Protein AF-A0A7T5RIG7-F1 (afdb_monomer_lite)

Radius of gyration: 19.59 Å; chains: 1; bounding box: 44×45×68 Å

Foldseek 3Di:
DDDDPPDLPPPDPPDDLFPDPPDDDDLVLADALVRLVVVLVVDPVSVVLCPPPLWDNDDSVVLSVLLVVLSVQLSVLQVLQPDLLLLVFDLVNLLQAQEEEAEAFAAALSFQHDPDPCRPQSLRGNQRNQQVLVSLLSLLSSLCSQVVHPPCVSSVDSHQDCVPVVVVVCLVVSQVSSVVSNHAYEYEEAPVRLVRVLVQQPDPSDSYHPVRYHYHHDNPHDDLLVVLQSLLVVCVVPVVSDDASHEHEYEEASLQLSLNQQLCVQVVSHDPRYAYEYNHHHRRPSCSYPSNSVSSSVSVSCVRRSNGDSDGHDHHYGSD

Secondary structure (DSSP, 8-state):
-----------S-SS-SS----S---GGGSPPHHHHHHHHHT-HHHHHHHH-TTS----HHHHHHHHHHHHHHHHHHHHHHT-GGGG---HHHHHHEEEEEEE--SSBTTBS--SSTTTT-GGGTTHHHHHHHHHHHHHHHHHHHHHT---GGGGG-SS--TT-HHHHHHHHHHHHHHHHTT-EEEEEE-HHHHHHHHHHHTSTT-SS-GGGEEEEE-TT--SHHHHHHHHHHHHHH-TTT--TT-EEEEEEEHHHHHHHHHHHHHHT-S-TTPEEEEEEEPPPGGGTTHHHHHHHHHHHHHHHTTSS-SSPPPEEETT-

Structure (mmCIF, N/CA/C/O backbone):
data_AF-A0A7T5RIG7-F1
#
_entry.id   AF-A0A7T5RIG7-F1
#
loop_
_atom_site.group_PDB
_atom_site.id
_atom_site.type_symbol
_atom_site.label_atom_id
_atom_site.label_alt_id
_atom_site.label_comp_id
_atom_site.label_asym_id
_atom_site.label_entity_id
_atom_site.label_seq_id
_atom_site.pdbx_PDB_ins_code
_atom_site.Cartn_x
_atom_site.Cartn_y
_atom_site.Cartn_z
_atom_site.occupancy
_atom_site.B_iso_or_equiv
_atom_site.auth_seq_id
_atom_site.auth_comp_id
_atom_site.auth_asym_id
_atom_site.auth_atom_id
_atom_site.pdbx_PDB_model_num
ATOM 1 N N . MET A 1 1 ? 15.916 13.406 40.872 1.00 35.06 1 MET A N 1
ATOM 2 C CA . MET A 1 1 ? 16.405 13.587 39.491 1.00 35.06 1 MET A CA 1
ATOM 3 C C . MET A 1 1 ? 15.243 13.322 38.554 1.00 35.06 1 MET A C 1
ATOM 5 O O . MET A 1 1 ? 14.995 12.185 38.184 1.00 35.06 1 MET A O 1
ATOM 9 N N . ILE A 1 2 ? 14.457 14.365 38.308 1.00 33.53 2 ILE A N 1
ATOM 10 C CA . ILE A 1 2 ? 13.314 14.376 37.398 1.00 33.53 2 ILE A CA 1
ATOM 11 C C . ILE A 1 2 ? 13.699 15.430 36.374 1.00 33.53 2 ILE A C 1
ATOM 13 O O . ILE A 1 2 ? 13.644 16.607 36.695 1.00 33.53 2 ILE A O 1
ATOM 17 N N . GLU A 1 3 ? 14.181 15.012 35.209 1.00 25.22 3 GLU A N 1
ATOM 18 C CA . GLU A 1 3 ? 14.496 15.915 34.101 1.00 25.22 3 GLU A CA 1
ATOM 19 C C . GLU A 1 3 ? 14.585 15.104 32.807 1.00 25.22 3 GLU A C 1
ATOM 21 O O . GLU A 1 3 ? 15.589 14.466 32.509 1.00 25.22 3 GLU A O 1
ATOM 26 N N . ASN A 1 4 ? 13.462 15.046 32.095 1.00 26.69 4 ASN A N 1
ATOM 27 C CA . ASN A 1 4 ? 13.338 15.329 30.662 1.00 26.69 4 ASN A CA 1
ATOM 28 C C . ASN A 1 4 ? 12.060 14.689 30.129 1.00 26.69 4 ASN A C 1
ATOM 30 O O . ASN A 1 4 ? 12.049 13.660 29.456 1.00 26.69 4 ASN A O 1
ATOM 34 N N . THR A 1 5 ? 10.961 15.386 30.398 1.00 29.69 5 THR A N 1
ATOM 35 C CA . THR A 1 5 ? 9.773 15.393 29.556 1.00 29.69 5 THR A CA 1
ATOM 36 C C . THR A 1 5 ? 10.203 15.909 28.182 1.00 29.69 5 THR A C 1
ATOM 38 O O . THR A 1 5 ? 10.134 17.103 27.894 1.00 29.69 5 THR A O 1
ATOM 41 N N . HIS A 1 6 ? 10.728 15.028 27.330 1.00 30.16 6 HIS A N 1
ATOM 42 C CA . HIS A 1 6 ? 10.835 15.322 25.911 1.00 30.16 6 HIS A CA 1
ATOM 43 C C . HIS A 1 6 ? 9.416 15.401 25.3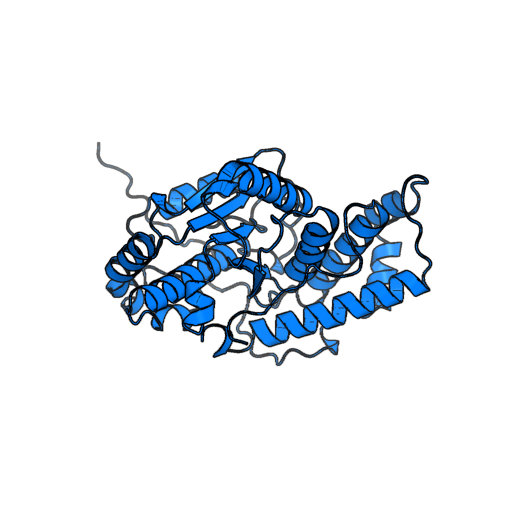70 1.00 30.16 6 HIS A C 1
ATOM 45 O O . HIS A 1 6 ? 8.806 14.408 24.977 1.00 30.16 6 HIS A O 1
ATOM 51 N N . ALA A 1 7 ? 8.903 16.632 25.383 1.00 32.78 7 ALA A N 1
ATOM 52 C CA . ALA A 1 7 ? 7.935 17.095 24.418 1.00 32.78 7 ALA A CA 1
ATOM 53 C C . ALA A 1 7 ? 8.259 16.427 23.083 1.00 32.78 7 ALA A C 1
ATOM 55 O O . ALA A 1 7 ? 9.407 16.472 22.627 1.00 32.78 7 ALA A O 1
ATOM 56 N N . ILE A 1 8 ? 7.253 15.800 22.477 1.00 36.62 8 ILE A N 1
ATOM 57 C CA . ILE A 1 8 ? 7.270 15.465 21.061 1.00 36.62 8 ILE A CA 1
ATOM 58 C C . ILE A 1 8 ? 7.520 16.793 20.350 1.00 36.62 8 ILE A C 1
ATOM 60 O O . ILE A 1 8 ? 6.613 17.588 20.103 1.00 36.62 8 ILE A O 1
ATOM 64 N N . GLN A 1 9 ? 8.792 17.090 20.112 1.00 32.38 9 GLN A N 1
ATOM 65 C CA . GLN A 1 9 ? 9.212 18.217 19.323 1.00 32.38 9 GLN A CA 1
ATOM 66 C C . GLN A 1 9 ? 8.764 17.875 17.909 1.00 32.38 9 GLN A C 1
ATOM 68 O O . GLN A 1 9 ? 9.470 17.231 17.139 1.00 32.38 9 GLN A O 1
ATOM 73 N N . MET A 1 10 ? 7.552 18.327 17.581 1.00 38.59 10 MET A N 1
ATOM 74 C CA . MET A 1 10 ? 7.088 18.594 16.224 1.00 38.59 10 MET A CA 1
ATOM 75 C C . MET A 1 10 ? 7.941 19.718 15.615 1.00 38.59 10 MET A C 1
ATOM 77 O O . MET A 1 10 ? 7.442 20.767 15.213 1.00 38.59 10 MET A O 1
ATOM 81 N N . ILE A 1 11 ? 9.259 19.539 15.621 1.00 33.75 11 ILE A N 1
ATOM 82 C CA . ILE A 1 11 ? 10.209 20.423 14.977 1.00 33.75 11 ILE A CA 1
ATOM 83 C C . ILE A 1 11 ? 10.381 19.883 13.569 1.00 33.75 11 ILE A C 1
ATOM 85 O O . ILE A 1 11 ? 10.966 18.825 13.367 1.00 33.75 11 ILE A O 1
ATOM 89 N N . GLY A 1 12 ? 9.873 20.632 12.593 1.00 33.56 12 GLY A N 1
ATOM 90 C CA . GLY A 1 12 ? 10.461 20.576 11.258 1.00 33.56 12 GLY A CA 1
ATOM 91 C C . GLY A 1 12 ? 9.544 20.829 10.076 1.00 33.56 12 GLY 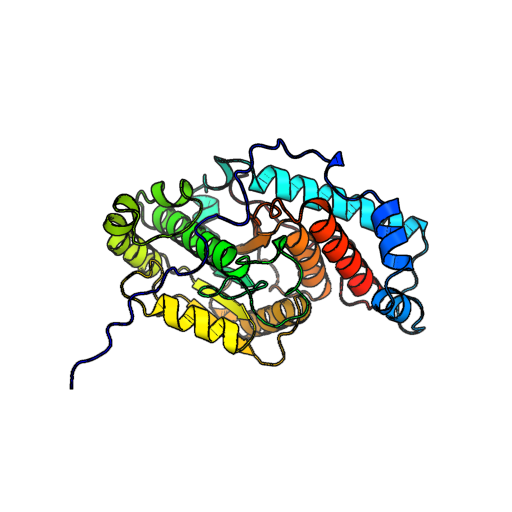A C 1
ATOM 92 O O . GLY A 1 12 ? 10.056 21.202 9.032 1.00 33.56 12 GLY A O 1
ATOM 93 N N . LEU A 1 13 ? 8.223 20.707 10.199 1.00 39.47 13 LEU A N 1
ATOM 94 C CA . LEU A 1 13 ? 7.322 21.015 9.084 1.00 39.47 13 LEU A CA 1
ATOM 95 C C . LEU A 1 13 ? 6.349 22.120 9.495 1.00 39.47 13 LEU A C 1
ATOM 97 O O . LEU A 1 13 ? 5.181 21.886 9.772 1.00 39.47 13 LEU A O 1
ATOM 101 N N . LYS A 1 14 ? 6.849 23.367 9.510 1.00 38.59 14 LYS A N 1
ATOM 102 C CA . LYS A 1 14 ? 5.986 24.567 9.448 1.00 38.59 14 LYS A CA 1
ATOM 103 C C . LYS A 1 14 ? 5.231 24.665 8.108 1.00 38.59 14 LYS A C 1
ATOM 105 O O . LYS A 1 14 ? 4.376 25.531 7.962 1.00 38.59 14 LYS A O 1
ATOM 110 N N . LYS A 1 15 ? 5.539 23.794 7.141 1.00 43.78 15 LYS A N 1
ATOM 111 C CA . LYS A 1 15 ? 4.810 23.594 5.888 1.00 43.78 15 LYS A CA 1
ATOM 112 C C . LYS A 1 15 ? 4.746 22.094 5.618 1.00 43.78 15 LYS A C 1
ATOM 114 O O . LYS A 1 15 ? 5.788 21.447 5.630 1.00 43.78 15 LYS A O 1
ATOM 119 N N . ASP A 1 16 ? 3.547 21.559 5.418 1.00 48.62 16 ASP A N 1
ATOM 120 C CA . ASP A 1 16 ? 3.360 20.242 4.803 1.00 48.62 16 ASP A CA 1
ATOM 121 C C . ASP A 1 16 ? 4.125 20.243 3.461 1.00 48.62 16 ASP A C 1
ATOM 123 O O . ASP A 1 16 ? 3.892 21.149 2.654 1.00 48.62 16 ASP A O 1
ATOM 127 N N . PRO A 1 17 ? 5.085 19.326 3.221 1.00 46.69 17 PRO A N 1
ATOM 128 C CA . PRO A 1 17 ? 5.825 19.284 1.959 1.00 46.69 17 PRO A CA 1
ATOM 129 C C . PRO A 1 17 ? 4.921 18.885 0.783 1.00 46.69 17 PRO A C 1
ATOM 131 O O . PRO A 1 17 ? 5.300 19.087 -0.369 1.00 46.69 17 PRO A O 1
ATOM 134 N N . ASN A 1 18 ? 3.721 18.368 1.068 1.00 52.38 18 ASN A N 1
ATOM 135 C CA . ASN A 1 18 ? 2.686 18.067 0.096 1.00 52.38 18 ASN A CA 1
ATOM 136 C C . ASN A 1 18 ? 1.568 19.119 0.205 1.00 52.38 18 ASN A C 1
ATOM 138 O O . ASN A 1 18 ? 0.656 18.942 1.024 1.00 52.38 18 ASN A O 1
ATOM 142 N N . PRO A 1 19 ? 1.622 20.215 -0.586 1.00 47.97 19 PRO A N 1
ATOM 143 C CA . PRO A 1 19 ? 0.555 21.214 -0.612 1.00 47.97 19 PRO A CA 1
ATOM 144 C C . PRO A 1 19 ? -0.803 20.567 -0.945 1.00 47.97 19 PRO A C 1
ATOM 146 O O . PRO A 1 19 ? -0.825 19.445 -1.465 1.00 47.97 19 PRO A O 1
ATOM 149 N N . PRO A 1 20 ? -1.926 21.248 -0.637 1.00 55.78 20 PRO A N 1
ATOM 150 C CA . PRO A 1 20 ? -3.268 20.750 -0.922 1.00 55.78 20 PRO A CA 1
ATOM 151 C C . PRO A 1 20 ? -3.392 20.214 -2.350 1.00 55.78 20 PRO A C 1
ATOM 153 O O . PRO A 1 20 ? -2.791 20.747 -3.287 1.00 55.78 20 PRO A O 1
ATOM 156 N N . LEU A 1 21 ? -4.160 19.135 -2.508 1.00 59.78 21 LEU A N 1
ATOM 157 C CA . LEU A 1 21 ? -4.465 18.540 -3.807 1.00 59.78 21 LEU A CA 1
ATOM 158 C C . LEU A 1 21 ? -5.515 19.397 -4.534 1.00 59.78 21 LEU A C 1
ATOM 160 O O . LEU A 1 21 ? -6.611 18.928 -4.811 1.00 59.78 21 LEU A O 1
ATOM 164 N N . ASP A 1 22 ? -5.187 20.652 -4.838 1.00 59.38 22 ASP A N 1
ATOM 165 C CA . ASP A 1 22 ? -6.078 21.556 -5.584 1.00 59.38 22 ASP A CA 1
ATOM 166 C C . ASP A 1 22 ? -6.071 21.233 -7.092 1.00 59.38 22 ASP A C 1
ATOM 168 O O . ASP A 1 22 ? -6.905 21.709 -7.860 1.00 59.38 22 ASP A O 1
ATOM 172 N N . HIS A 1 23 ? -5.120 20.398 -7.526 1.00 67.75 23 HIS A N 1
ATOM 173 C CA . HIS A 1 23 ? -4.989 19.923 -8.899 1.00 67.75 23 HIS A CA 1
ATOM 174 C C . HIS A 1 23 ? -5.923 18.740 -9.174 1.00 67.75 23 HIS A C 1
ATOM 176 O O . HIS A 1 23 ? -5.811 17.685 -8.535 1.00 67.75 23 HIS A O 1
ATOM 182 N N . GLN A 1 24 ? -6.795 18.890 -10.174 1.00 79.62 24 GLN A N 1
ATOM 183 C CA . GLN A 1 24 ? -7.584 17.788 -10.714 1.00 79.62 24 GLN A CA 1
ATOM 184 C C . GLN A 1 24 ? -6.661 16.847 -11.495 1.00 79.62 24 GLN A C 1
ATOM 186 O O . GLN A 1 24 ? -6.199 17.169 -12.586 1.00 79.62 24 GLN A O 1
ATOM 191 N N . PHE A 1 25 ? -6.388 15.679 -10.917 1.00 86.25 25 PHE A N 1
ATOM 192 C CA . PHE A 1 25 ? -5.500 14.690 -11.516 1.00 86.25 25 PHE A CA 1
ATOM 193 C C . PHE A 1 25 ? -6.066 14.138 -12.828 1.00 86.25 25 PHE A C 1
ATOM 195 O O . PHE A 1 25 ? -7.227 13.731 -12.913 1.00 86.25 25 PHE A O 1
ATOM 202 N N . SER A 1 26 ? -5.220 14.102 -13.847 1.00 91.00 26 SER A N 1
ATOM 203 C CA . SER A 1 26 ? -5.526 13.692 -15.211 1.00 91.00 26 SER A CA 1
ATOM 204 C C . SER A 1 26 ? -4.559 12.603 -15.675 1.00 91.00 26 SER A C 1
ATOM 206 O O . SER A 1 26 ? -3.443 12.477 -15.176 1.00 91.00 26 SER A O 1
ATOM 208 N N . PHE A 1 27 ? -4.952 11.819 -16.681 1.00 93.00 27 PHE A N 1
ATOM 209 C CA . PHE A 1 27 ? -4.080 10.769 -17.219 1.00 93.00 27 PHE A CA 1
ATOM 210 C C . PHE A 1 27 ? -2.770 11.327 -17.810 1.00 93.00 27 PHE A C 1
ATOM 212 O O . PHE A 1 27 ? -1.741 10.657 -17.786 1.00 93.00 27 PHE A O 1
ATOM 219 N N . SER A 1 28 ? -2.791 12.570 -18.303 1.00 92.25 28 SER A N 1
ATOM 220 C CA . SER A 1 28 ? -1.614 13.290 -18.810 1.00 92.25 28 SER A CA 1
ATOM 221 C C . SER A 1 28 ? -0.617 13.719 -17.731 1.00 92.25 28 SER A C 1
ATOM 223 O O . SER A 1 28 ? 0.503 14.100 -18.070 1.00 92.25 28 SER A O 1
ATOM 225 N N . ASP A 1 29 ? -0.993 13.657 -16.450 1.00 91.25 29 ASP A N 1
ATOM 226 C CA . ASP A 1 29 ? -0.066 13.928 -15.347 1.00 91.25 29 ASP A CA 1
ATOM 227 C C . ASP A 1 29 ? 0.908 12.767 -15.112 1.00 91.25 29 ASP A C 1
ATOM 229 O O . ASP A 1 29 ? 1.980 12.970 -14.541 1.00 91.25 29 ASP A O 1
ATOM 233 N N . LEU A 1 30 ? 0.568 11.564 -15.586 1.00 95.06 30 LEU A N 1
ATOM 234 C CA . LEU A 1 30 ? 1.454 10.404 -15.560 1.00 95.06 30 LEU A CA 1
ATOM 235 C C . LEU A 1 30 ? 2.550 10.514 -16.631 1.00 95.06 30 LEU A C 1
ATOM 237 O O . LEU A 1 30 ? 2.292 11.053 -17.712 1.00 95.06 30 LEU A O 1
ATOM 241 N N . PRO A 1 31 ? 3.752 9.951 -16.387 1.00 96.00 31 PRO A N 1
ATOM 242 C CA . PRO A 1 31 ? 4.796 9.881 -17.407 1.00 96.00 31 PRO A CA 1
ATOM 243 C C . PRO A 1 31 ? 4.263 9.165 -18.651 1.00 96.00 31 PRO A C 1
ATOM 245 O O . PRO A 1 31 ? 3.461 8.229 -18.545 1.00 96.00 31 PRO A O 1
ATOM 248 N N . THR A 1 32 ? 4.673 9.613 -19.835 1.00 97.00 32 THR A N 1
ATOM 249 C CA . THR A 1 32 ? 4.321 8.932 -21.084 1.00 97.00 32 THR A CA 1
ATOM 250 C C . THR A 1 32 ? 5.057 7.596 -21.196 1.00 97.00 32 THR A C 1
ATOM 252 O O . THR A 1 32 ? 5.977 7.302 -20.432 1.00 97.00 32 THR A O 1
ATOM 255 N N . ILE A 1 33 ? 4.644 6.755 -22.147 1.00 97.19 33 ILE A N 1
ATOM 256 C CA . ILE A 1 33 ? 5.336 5.485 -22.408 1.00 97.19 33 ILE A CA 1
ATOM 257 C C . ILE A 1 33 ? 6.793 5.753 -22.814 1.00 97.19 33 ILE A C 1
ATOM 259 O O . ILE A 1 33 ? 7.703 5.101 -22.302 1.00 97.19 33 ILE A O 1
ATOM 263 N N . ASP A 1 34 ? 7.007 6.755 -23.668 1.00 96.38 34 ASP A N 1
ATOM 264 C CA . ASP A 1 34 ? 8.335 7.134 -24.146 1.00 96.38 34 ASP A CA 1
ATOM 265 C C . ASP A 1 34 ? 9.209 7.705 -23.024 1.00 96.38 34 ASP A C 1
ATOM 267 O O . ASP A 1 34 ? 10.385 7.356 -22.955 1.00 96.38 34 ASP A O 1
ATOM 271 N N . ASP A 1 35 ? 8.642 8.494 -22.099 1.00 96.12 35 ASP A N 1
ATOM 272 C CA . ASP A 1 35 ? 9.374 8.994 -20.923 1.00 96.12 35 ASP A CA 1
ATOM 273 C C . ASP A 1 35 ? 9.928 7.833 -20.083 1.00 96.12 35 ASP A C 1
ATOM 275 O O . ASP A 1 35 ? 11.109 7.811 -19.728 1.00 96.12 35 ASP A O 1
ATOM 279 N N . VAL A 1 36 ? 9.088 6.827 -19.804 1.00 96.88 36 VAL A N 1
ATOM 280 C CA . VAL A 1 36 ? 9.484 5.649 -19.018 1.00 96.88 36 VAL A CA 1
ATOM 281 C C . VAL A 1 36 ? 10.556 4.841 -19.749 1.00 96.88 36 VAL A C 1
ATOM 283 O O . VAL A 1 36 ? 11.549 4.454 -19.132 1.00 96.88 36 VAL A O 1
ATOM 286 N N . LEU A 1 37 ? 10.387 4.594 -21.052 1.00 96.00 37 LEU A N 1
ATOM 287 C CA . LEU A 1 37 ? 11.358 3.840 -21.851 1.00 96.00 37 LEU A CA 1
ATOM 288 C C . LEU A 1 37 ? 12.699 4.567 -21.960 1.00 96.00 37 LEU A C 1
ATOM 290 O O . LEU A 1 37 ? 13.746 3.937 -21.820 1.00 96.00 37 LEU A O 1
ATOM 294 N N . LEU A 1 38 ? 12.682 5.880 -22.193 1.00 95.62 38 LEU A N 1
ATOM 295 C CA . LEU A 1 38 ? 13.890 6.694 -22.271 1.00 95.62 38 LEU A CA 1
ATOM 296 C C . LEU A 1 38 ? 14.634 6.697 -20.931 1.00 95.62 38 LEU A C 1
ATOM 298 O O . LEU A 1 38 ? 15.842 6.464 -20.898 1.00 95.62 38 LEU A O 1
ATOM 302 N N . SER A 1 39 ? 13.907 6.883 -19.827 1.00 94.56 39 SER A N 1
ATOM 303 C CA . SER A 1 39 ? 14.465 6.814 -18.473 1.00 94.56 39 SER A CA 1
ATOM 304 C C . SER A 1 39 ? 15.044 5.433 -18.155 1.00 94.56 39 SER A C 1
ATOM 306 O O . SER A 1 39 ? 16.126 5.340 -17.584 1.00 94.56 39 SER A O 1
ATOM 308 N N . ALA A 1 40 ? 14.377 4.348 -18.561 1.00 93.75 40 ALA A N 1
ATOM 309 C CA . ALA A 1 40 ? 14.874 2.985 -18.376 1.00 93.75 40 ALA A CA 1
ATOM 310 C C . ALA A 1 40 ? 16.144 2.701 -19.201 1.00 93.75 40 ALA A C 1
ATOM 312 O O . ALA A 1 40 ? 17.067 2.043 -18.720 1.00 93.75 40 ALA A O 1
ATOM 313 N N . LYS A 1 41 ? 16.230 3.239 -20.426 1.00 91.25 41 LYS A N 1
ATOM 314 C CA . LYS A 1 41 ? 17.427 3.150 -21.281 1.00 91.25 41 LYS A CA 1
ATOM 315 C C . LYS A 1 41 ? 18.638 3.872 -20.673 1.00 91.25 41 LYS A C 1
ATOM 317 O O . LYS A 1 41 ? 19.762 3.420 -20.856 1.00 91.25 41 LYS A O 1
ATOM 322 N N . GLY A 1 42 ? 18.408 4.960 -19.935 1.00 91.75 42 GLY A N 1
ATOM 323 C CA . GLY A 1 42 ? 19.452 5.719 -19.238 1.00 91.75 42 GLY A CA 1
ATOM 324 C C . GLY A 1 42 ? 19.790 5.237 -17.820 1.00 91.75 42 GLY A C 1
ATOM 325 O O . GLY A 1 42 ? 20.677 5.807 -17.190 1.00 91.75 42 GLY A O 1
ATOM 326 N N . ASP A 1 43 ? 19.089 4.231 -17.292 1.00 93.25 43 ASP A N 1
ATOM 327 C CA . ASP A 1 43 ? 19.256 3.738 -15.921 1.00 93.25 43 ASP A CA 1
ATOM 328 C C . ASP A 1 43 ? 20.180 2.512 -15.895 1.00 93.25 43 ASP A C 1
ATOM 330 O O . ASP A 1 43 ? 19.803 1.435 -16.358 1.00 93.25 43 ASP A O 1
ATOM 334 N N . GLU A 1 44 ? 21.387 2.662 -15.339 1.00 93.50 44 GLU A N 1
ATOM 335 C CA . GLU A 1 44 ? 22.402 1.596 -15.292 1.00 93.50 44 GLU A CA 1
ATOM 336 C C . GLU A 1 44 ? 21.871 0.302 -14.663 1.00 93.50 44 GLU A C 1
ATOM 338 O O . GLU A 1 44 ? 22.093 -0.778 -15.202 1.00 93.50 44 GLU A O 1
ATOM 343 N N . ARG A 1 45 ? 21.086 0.390 -13.579 1.00 90.56 45 ARG A N 1
ATOM 344 C CA . ARG A 1 45 ? 20.548 -0.808 -12.910 1.00 90.56 45 ARG A CA 1
ATOM 345 C C . ARG A 1 45 ? 19.551 -1.534 -13.799 1.00 90.56 45 ARG A C 1
ATOM 347 O O . ARG A 1 45 ? 19.491 -2.762 -13.796 1.00 90.56 45 ARG A O 1
ATOM 354 N N . PHE A 1 46 ? 18.742 -0.780 -14.537 1.00 93.38 46 PHE A N 1
ATOM 355 C CA . PHE A 1 46 ? 17.820 -1.363 -15.501 1.00 93.38 46 PHE A CA 1
ATOM 356 C C . PHE A 1 46 ? 18.579 -2.014 -16.660 1.00 93.38 46 PHE A C 1
ATOM 358 O O . PHE A 1 46 ? 18.234 -3.126 -17.054 1.00 93.38 46 PHE A O 1
ATOM 365 N N . GLN A 1 47 ? 19.630 -1.366 -17.172 1.00 94.25 47 GLN A N 1
ATOM 366 C CA . GLN A 1 47 ? 20.479 -1.934 -18.221 1.00 94.25 47 GLN A CA 1
ATOM 367 C C . GLN A 1 47 ? 21.175 -3.217 -17.761 1.00 94.25 47 GLN A C 1
ATOM 369 O O . GLN A 1 47 ? 21.200 -4.190 -18.510 1.00 94.25 47 GLN A O 1
ATOM 374 N N . ASP A 1 48 ? 21.662 -3.272 -16.523 1.00 95.50 48 ASP A N 1
ATOM 375 C CA . ASP A 1 48 ? 22.256 -4.482 -15.949 1.00 95.50 48 ASP A CA 1
ATOM 376 C C . ASP A 1 48 ? 21.250 -5.637 -15.885 1.00 95.50 48 ASP A C 1
ATOM 378 O O . ASP A 1 48 ? 21.571 -6.778 -16.224 1.00 95.50 48 ASP A O 1
ATOM 382 N N . ILE A 1 49 ? 20.006 -5.346 -15.487 1.00 94.81 49 ILE A N 1
ATOM 383 C CA . ILE A 1 49 ? 18.919 -6.330 -15.494 1.00 94.81 49 ILE A CA 1
ATOM 384 C C . ILE A 1 49 ? 18.619 -6.776 -16.928 1.00 94.81 49 ILE A C 1
ATOM 386 O O . ILE A 1 49 ? 18.546 -7.978 -17.182 1.00 94.81 49 ILE A O 1
ATOM 390 N N . TYR A 1 50 ? 18.460 -5.835 -17.857 1.00 93.12 50 TYR A N 1
ATOM 391 C CA . TYR A 1 50 ? 18.083 -6.123 -19.238 1.00 93.12 50 TYR A CA 1
ATOM 392 C C . TYR A 1 50 ? 19.172 -6.876 -20.008 1.00 93.12 50 TYR A C 1
ATOM 394 O O . TYR A 1 50 ? 18.849 -7.704 -20.848 1.00 93.12 50 TYR A O 1
ATOM 402 N N . ASN A 1 51 ? 20.453 -6.632 -19.728 1.00 93.81 51 ASN A N 1
ATOM 403 C CA . ASN A 1 51 ? 21.572 -7.270 -20.428 1.00 93.81 51 ASN A CA 1
ATOM 404 C C . ASN A 1 51 ? 21.982 -8.620 -19.821 1.00 93.81 51 ASN A C 1
ATOM 406 O O . ASN A 1 51 ? 22.807 -9.332 -20.395 1.00 93.81 51 ASN A O 1
ATOM 410 N N . ASN A 1 52 ? 21.430 -8.998 -18.665 1.00 95.31 52 ASN A N 1
ATOM 411 C CA . ASN A 1 52 ? 21.740 -10.276 -18.041 1.00 95.31 52 ASN A CA 1
ATOM 412 C C . ASN A 1 52 ? 21.040 -11.429 -18.789 1.00 95.31 52 ASN A C 1
ATOM 414 O O . ASN A 1 52 ? 19.812 -11.488 -18.779 1.00 95.31 52 ASN A O 1
ATOM 418 N N . PRO A 1 53 ? 21.784 -12.402 -19.352 1.00 94.38 53 PRO A N 1
ATOM 419 C CA . PRO A 1 53 ? 21.222 -13.457 -20.203 1.00 94.38 53 PRO A CA 1
ATOM 420 C C . PRO A 1 53 ? 20.313 -14.454 -19.467 1.00 94.38 53 PRO A C 1
ATOM 422 O O . PRO A 1 53 ? 19.711 -15.319 -20.097 1.00 94.38 53 PRO A O 1
ATOM 425 N N . LYS A 1 54 ? 20.248 -14.396 -18.129 1.00 96.00 54 LYS A N 1
ATOM 426 C CA . LYS A 1 54 ? 19.343 -15.230 -17.321 1.00 96.00 54 LYS A CA 1
ATOM 427 C C . LYS A 1 54 ? 17.947 -14.623 -17.163 1.00 96.00 54 LYS A C 1
ATOM 429 O O . LYS A 1 54 ? 17.066 -15.297 -16.634 1.00 96.00 54 LYS A O 1
ATOM 434 N N . ASN A 1 55 ? 17.766 -13.368 -17.563 1.00 97.19 55 ASN A N 1
ATOM 435 C CA . ASN A 1 55 ? 16.515 -12.642 -17.412 1.00 97.19 55 ASN A CA 1
ATOM 436 C C . ASN A 1 55 ? 15.654 -12.756 -18.677 1.00 97.19 55 ASN A C 1
ATOM 438 O O . ASN A 1 55 ? 16.097 -13.203 -19.732 1.00 97.19 55 ASN A O 1
ATOM 442 N N . LEU A 1 56 ? 14.388 -12.362 -18.563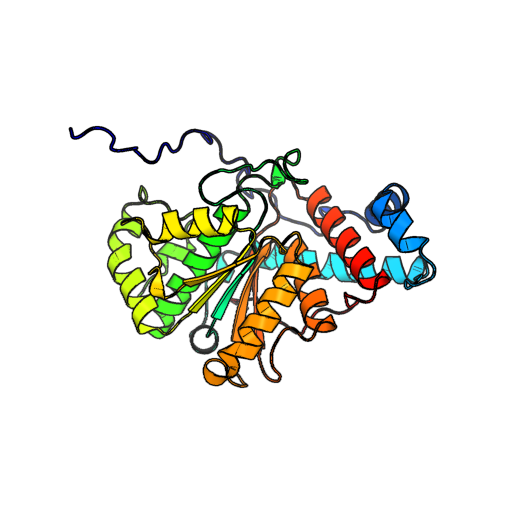 1.00 94.88 56 LEU A N 1
ATOM 443 C CA . LEU A 1 56 ? 13.514 -12.180 -19.713 1.00 94.88 56 LEU A CA 1
ATOM 444 C C . LEU A 1 56 ? 13.915 -10.902 -20.457 1.00 94.88 56 LEU A C 1
ATOM 446 O O . LEU A 1 56 ? 14.136 -9.861 -19.838 1.00 94.88 56 LEU A O 1
ATOM 450 N N . HIS A 1 57 ? 13.925 -10.979 -21.785 1.00 95.50 57 HIS A N 1
ATOM 451 C CA . HIS A 1 57 ? 14.235 -9.863 -22.677 1.00 95.50 57 HIS A CA 1
ATOM 452 C C . HIS A 1 57 ? 12.988 -9.506 -23.496 1.00 95.50 57 HIS A C 1
ATOM 454 O O . HIS A 1 57 ? 12.878 -9.929 -24.650 1.00 95.50 57 HIS A O 1
ATOM 460 N N . PRO A 1 58 ? 12.002 -8.805 -22.902 1.00 94.38 58 PRO A N 1
ATOM 461 C CA . PRO A 1 58 ? 10.818 -8.400 -23.641 1.00 94.38 58 PRO A CA 1
ATOM 462 C C . PRO A 1 58 ? 11.205 -7.452 -24.775 1.00 94.38 58 PRO A C 1
ATOM 464 O O . PRO A 1 58 ? 12.081 -6.596 -24.632 1.00 94.38 58 PRO A O 1
ATOM 467 N N . THR A 1 59 ? 10.509 -7.589 -25.894 1.00 96.31 59 THR A N 1
ATOM 468 C CA . THR A 1 59 ? 10.590 -6.648 -27.008 1.00 96.31 59 THR A CA 1
ATOM 469 C C . THR A 1 59 ? 10.138 -5.254 -26.571 1.00 96.31 59 THR A C 1
ATOM 471 O O . THR A 1 59 ? 9.413 -5.086 -25.586 1.00 96.31 59 THR A O 1
ATOM 474 N N . GLU A 1 60 ? 10.529 -4.224 -27.324 1.00 95.31 60 GLU A N 1
ATOM 475 C CA . GLU A 1 60 ? 10.079 -2.861 -27.026 1.00 95.31 60 GLU A CA 1
ATOM 476 C C . GLU A 1 60 ? 8.547 -2.740 -27.057 1.00 95.31 60 GLU A C 1
ATOM 478 O O . GLU A 1 60 ? 7.974 -2.090 -26.186 1.00 95.31 60 GLU A O 1
ATOM 483 N N . GLU A 1 61 ? 7.871 -3.422 -27.985 1.00 97.00 61 GLU A N 1
ATOM 484 C CA . GLU A 1 61 ? 6.405 -3.427 -28.058 1.00 97.00 61 GLU A CA 1
ATOM 485 C C . GLU A 1 61 ? 5.753 -4.104 -26.845 1.00 97.00 61 GLU A C 1
ATOM 487 O O . GLU A 1 61 ? 4.786 -3.582 -26.289 1.00 97.00 61 GLU A O 1
ATOM 492 N N . GLU A 1 62 ? 6.314 -5.211 -26.353 1.00 96.31 62 GLU A N 1
ATOM 493 C CA . GLU A 1 62 ? 5.848 -5.821 -25.101 1.00 96.31 62 GLU A CA 1
ATOM 494 C C . GLU A 1 62 ? 6.043 -4.878 -23.910 1.00 96.31 62 GLU A C 1
ATOM 496 O O . GLU A 1 62 ? 5.141 -4.734 -23.083 1.00 96.31 62 GLU A O 1
ATOM 501 N N . MET A 1 63 ? 7.184 -4.183 -23.836 1.00 96.75 63 MET A N 1
ATOM 502 C CA . MET A 1 63 ? 7.414 -3.182 -22.793 1.00 96.75 63 MET A CA 1
ATOM 503 C C . MET A 1 63 ? 6.395 -2.041 -22.875 1.00 96.75 63 MET A C 1
ATOM 505 O O . MET A 1 63 ? 5.844 -1.662 -21.842 1.00 96.75 63 MET A O 1
ATOM 509 N N . LYS A 1 64 ? 6.081 -1.531 -24.074 1.00 97.81 64 LYS A N 1
ATOM 510 C CA . LYS A 1 64 ? 5.061 -0.485 -24.271 1.00 97.81 64 LYS A CA 1
ATOM 511 C C . LYS A 1 64 ? 3.692 -0.920 -23.751 1.00 97.81 64 LYS A C 1
ATOM 513 O O . LYS A 1 64 ? 3.049 -0.154 -23.034 1.00 97.81 64 LYS A O 1
ATOM 518 N N . LEU A 1 65 ? 3.270 -2.151 -24.047 1.00 97.12 65 LEU A N 1
ATOM 519 C CA . LEU A 1 65 ? 1.997 -2.702 -23.566 1.00 97.12 65 LEU A CA 1
ATOM 520 C C . LEU A 1 65 ? 1.963 -2.838 -22.037 1.00 97.12 65 LEU A C 1
ATOM 522 O O . LEU A 1 65 ? 0.967 -2.480 -21.402 1.00 97.12 65 LEU A O 1
ATOM 526 N N . ILE A 1 66 ? 3.056 -3.315 -21.434 1.00 96.50 66 ILE A N 1
ATOM 527 C CA . ILE A 1 66 ? 3.179 -3.441 -19.975 1.00 96.50 66 ILE A CA 1
ATOM 528 C C . ILE A 1 66 ? 3.130 -2.058 -19.306 1.00 96.50 66 ILE A C 1
ATOM 530 O O . ILE A 1 66 ? 2.414 -1.876 -18.318 1.00 96.50 66 ILE A O 1
ATOM 534 N N . ILE A 1 67 ? 3.848 -1.073 -19.856 1.00 97.75 67 ILE A N 1
ATOM 535 C CA . ILE A 1 67 ? 3.853 0.306 -19.354 1.00 97.75 67 ILE A CA 1
ATOM 536 C C . ILE A 1 67 ? 2.456 0.922 -19.464 1.00 97.75 67 ILE A C 1
ATOM 538 O O . ILE A 1 67 ? 1.980 1.515 -18.499 1.00 97.75 67 ILE A O 1
ATOM 542 N N . ASP A 1 68 ? 1.773 0.775 -20.601 1.00 97.88 68 ASP A N 1
ATOM 543 C CA . ASP A 1 68 ? 0.427 1.326 -20.792 1.00 97.88 68 ASP A CA 1
ATOM 544 C C . ASP A 1 68 ? -0.586 0.741 -19.795 1.00 97.88 68 ASP A C 1
ATOM 546 O O . ASP A 1 68 ? -1.348 1.482 -19.168 1.00 97.88 68 ASP A O 1
ATOM 550 N N . SER A 1 69 ? -0.544 -0.577 -19.577 1.00 97.25 69 SER A N 1
ATOM 551 C CA . SER A 1 69 ? -1.368 -1.244 -18.564 1.00 97.25 69 SER A CA 1
ATOM 552 C C . SER A 1 69 ? -1.094 -0.700 -17.158 1.00 97.25 69 SER A C 1
ATOM 554 O O . SER A 1 69 ? -2.036 -0.345 -16.446 1.00 97.25 69 SER A O 1
ATOM 556 N N . ALA A 1 70 ? 0.178 -0.561 -16.777 1.00 97.56 70 ALA A N 1
ATOM 557 C CA . ALA A 1 70 ? 0.557 -0.014 -15.479 1.00 97.56 70 ALA A CA 1
ATOM 558 C C . ALA A 1 70 ? 0.101 1.444 -15.305 1.00 97.56 70 ALA A C 1
ATOM 560 O O . ALA A 1 70 ? -0.404 1.805 -14.245 1.00 97.56 70 ALA A O 1
ATOM 561 N N . ARG A 1 71 ? 0.212 2.279 -16.347 1.00 97.69 71 ARG A N 1
ATOM 562 C CA . ARG A 1 71 ? -0.267 3.672 -16.321 1.00 97.69 71 ARG A CA 1
ATOM 563 C C . ARG A 1 71 ? -1.773 3.744 -16.087 1.00 97.69 71 ARG A C 1
ATOM 565 O O . ARG A 1 71 ? -2.218 4.514 -15.239 1.00 97.69 71 ARG A O 1
ATOM 572 N N . LYS A 1 72 ? -2.556 2.934 -16.807 1.00 97.81 72 LYS A N 1
ATOM 573 C CA . LYS A 1 72 ? -4.019 2.860 -16.639 1.00 97.81 72 LYS A CA 1
ATOM 574 C C . LYS A 1 72 ? -4.410 2.447 -15.222 1.00 97.81 72 LYS A C 1
ATOM 576 O O . LYS A 1 72 ? -5.325 3.030 -14.649 1.00 97.81 72 LYS A O 1
ATOM 581 N N . GLU A 1 73 ? -3.691 1.492 -14.642 1.00 98.25 73 GLU A N 1
ATOM 582 C CA . GLU A 1 73 ? -3.935 1.040 -13.273 1.00 98.25 73 GLU A CA 1
ATOM 583 C C . GLU A 1 73 ? -3.574 2.102 -12.228 1.00 98.25 73 GLU A C 1
ATOM 585 O O . GLU A 1 73 ? -4.384 2.385 -11.348 1.00 98.25 73 GLU A O 1
ATOM 590 N N . ILE A 1 74 ? -2.410 2.755 -12.356 1.00 98.38 74 ILE A N 1
ATOM 591 C CA . ILE A 1 74 ? -2.029 3.872 -11.475 1.00 98.38 74 ILE A CA 1
ATOM 592 C C . ILE A 1 74 ? -3.071 4.984 -11.550 1.00 98.38 74 ILE A C 1
ATOM 594 O O . ILE A 1 74 ? -3.451 5.524 -10.516 1.00 98.38 74 ILE A O 1
ATOM 598 N N . TYR A 1 75 ? -3.552 5.310 -12.751 1.00 97.62 75 TYR A N 1
ATOM 599 C CA . TYR A 1 75 ? -4.584 6.322 -12.929 1.00 97.62 75 TYR A CA 1
ATOM 600 C C . TYR A 1 75 ? -5.878 5.964 -12.193 1.00 97.62 75 TYR A C 1
ATOM 602 O O . TYR A 1 75 ? -6.391 6.786 -11.440 1.00 97.62 75 TYR A O 1
ATOM 610 N N . ALA A 1 76 ? -6.372 4.733 -12.351 1.00 97.00 76 ALA A N 1
ATOM 611 C CA . ALA A 1 76 ? -7.576 4.277 -11.663 1.00 97.00 76 ALA A CA 1
ATOM 612 C C . ALA A 1 76 ? -7.422 4.321 -10.130 1.00 97.00 76 ALA A C 1
ATOM 614 O O . ALA A 1 76 ? -8.305 4.827 -9.435 1.00 97.00 76 ALA A O 1
ATOM 615 N N . LEU A 1 77 ? -6.282 3.849 -9.610 1.00 97.88 77 LEU A N 1
ATOM 616 C CA . LEU A 1 77 ? -5.961 3.894 -8.180 1.00 97.88 77 LEU A CA 1
ATOM 617 C C . LEU A 1 77 ? -5.870 5.337 -7.661 1.00 97.88 77 LEU A C 1
ATOM 619 O O . LEU A 1 77 ? -6.402 5.633 -6.596 1.00 97.88 77 LEU A O 1
ATOM 623 N N . GLU A 1 78 ? -5.256 6.244 -8.420 1.00 96.88 78 GLU A N 1
ATOM 624 C CA . GLU A 1 78 ? -5.110 7.650 -8.038 1.00 96.88 78 GLU A CA 1
ATOM 625 C C . GLU A 1 78 ? -6.442 8.405 -8.055 1.00 96.88 78 GLU A C 1
ATOM 627 O O . GLU A 1 78 ? -6.719 9.192 -7.149 1.00 96.88 78 GLU A O 1
ATOM 632 N N . CYS A 1 79 ? -7.293 8.151 -9.052 1.00 95.06 79 CYS A N 1
ATOM 633 C CA . CYS A 1 79 ? -8.648 8.692 -9.085 1.00 95.06 79 CYS A CA 1
ATOM 634 C C . CYS A 1 79 ? -9.449 8.250 -7.858 1.00 95.06 79 CYS A C 1
ATOM 636 O O . CYS A 1 79 ? -10.130 9.074 -7.250 1.00 95.06 79 CYS A O 1
ATOM 638 N N . ALA A 1 80 ? -9.333 6.979 -7.462 1.00 95.62 80 ALA A N 1
ATOM 639 C CA . ALA A 1 80 ? -9.980 6.496 -6.252 1.00 95.62 80 ALA A CA 1
ATOM 640 C C . ALA A 1 80 ? -9.396 7.141 -4.989 1.00 95.62 80 ALA A C 1
ATOM 642 O O . ALA A 1 80 ? -10.157 7.639 -4.167 1.00 95.62 80 ALA A O 1
ATOM 643 N N . ALA A 1 81 ? -8.067 7.211 -4.865 1.00 94.69 81 ALA A N 1
ATOM 644 C CA . ALA A 1 81 ? -7.376 7.810 -3.718 1.00 94.69 81 ALA A CA 1
ATOM 645 C C . ALA A 1 81 ? -7.756 9.278 -3.467 1.00 94.69 81 ALA A C 1
ATOM 647 O O . ALA A 1 81 ? -7.657 9.776 -2.346 1.00 94.69 81 ALA A O 1
ATOM 648 N N . ARG A 1 82 ? -8.165 9.984 -4.526 1.00 92.25 82 ARG A N 1
ATOM 649 C CA . ARG A 1 82 ? -8.618 11.379 -4.480 1.00 92.25 82 ARG A CA 1
ATOM 650 C C . ARG A 1 82 ? -10.118 11.531 -4.276 1.00 92.25 82 ARG A C 1
ATOM 652 O O . ARG A 1 82 ? -10.561 12.652 -4.040 1.00 92.25 82 ARG A O 1
ATOM 659 N N . ASN A 1 83 ? -10.894 10.454 -4.377 1.00 91.44 83 ASN A N 1
ATOM 660 C CA . ASN A 1 83 ? -12.320 10.496 -4.102 1.00 91.44 83 ASN A CA 1
ATOM 661 C C . ASN A 1 83 ? -12.541 10.568 -2.577 1.00 91.44 83 ASN A C 1
ATOM 663 O O . ASN A 1 83 ? -12.167 9.626 -1.877 1.00 91.44 83 ASN A O 1
ATOM 667 N N . PRO A 1 84 ? -13.178 11.627 -2.041 1.00 87.06 84 PRO A N 1
ATOM 668 C CA . PRO A 1 84 ? -13.493 11.712 -0.614 1.00 87.06 84 PRO A CA 1
ATOM 669 C C . PRO A 1 84 ? -14.335 10.536 -0.099 1.00 87.06 84 PRO A C 1
ATOM 671 O O . PRO A 1 84 ? -14.247 10.185 1.077 1.00 87.06 84 PRO A O 1
ATOM 674 N N . GLU A 1 85 ? -15.125 9.906 -0.972 1.00 90.81 85 GLU A N 1
ATOM 675 C CA . GLU A 1 85 ? -15.974 8.762 -0.636 1.00 90.81 85 GLU A CA 1
ATOM 676 C C . GLU A 1 85 ? -15.197 7.454 -0.442 1.00 90.81 85 GLU A C 1
ATOM 678 O O . GLU A 1 85 ? -15.786 6.478 0.008 1.00 90.81 85 GLU A O 1
ATOM 683 N N . ILE A 1 86 ? -13.880 7.417 -0.687 1.00 93.25 86 ILE A N 1
ATOM 684 C CA . ILE A 1 86 ? -13.053 6.221 -0.439 1.00 93.25 86 ILE A CA 1
ATOM 685 C C . ILE A 1 86 ? -13.124 5.743 1.025 1.00 93.25 86 ILE A C 1
ATOM 687 O O . ILE A 1 86 ? -12.941 4.565 1.326 1.00 93.25 86 ILE A O 1
ATOM 691 N N . TRP A 1 87 ? -13.438 6.658 1.946 1.00 93.69 87 TRP A N 1
ATOM 692 C CA . TRP A 1 87 ? -13.614 6.379 3.370 1.00 93.69 87 TRP A CA 1
ATOM 693 C C . TRP A 1 87 ? -15.024 5.880 3.734 1.00 93.69 87 TRP A C 1
ATOM 695 O O . TRP A 1 87 ? -15.262 5.510 4.887 1.00 93.69 87 TRP A O 1
ATOM 705 N N . ASN A 1 88 ? -15.958 5.827 2.778 1.00 91.69 88 ASN A N 1
ATOM 706 C CA . ASN A 1 88 ? -17.304 5.279 2.961 1.00 91.69 88 ASN A CA 1
ATOM 707 C C . ASN A 1 88 ? -17.281 3.751 2.821 1.00 91.69 88 ASN A C 1
ATOM 709 O O . ASN A 1 88 ? -17.725 3.175 1.832 1.00 91.69 88 ASN A O 1
ATOM 713 N N . ILE A 1 89 ? -16.749 3.086 3.843 1.00 94.06 89 ILE A N 1
ATOM 714 C CA . ILE A 1 89 ? -16.631 1.626 3.889 1.00 94.06 89 ILE A CA 1
ATOM 715 C C . ILE A 1 89 ? -17.987 1.021 4.278 1.00 94.06 89 ILE A C 1
ATOM 717 O O . ILE A 1 89 ? -18.525 1.328 5.349 1.00 94.06 89 ILE A O 1
ATOM 721 N N . ASP A 1 90 ? -18.540 0.156 3.427 1.00 93.56 90 ASP A N 1
ATOM 722 C CA . ASP A 1 90 ? -19.773 -0.569 3.729 1.00 93.56 90 ASP A CA 1
ATOM 723 C C . ASP A 1 90 ? -19.549 -1.679 4.772 1.00 93.56 90 ASP A C 1
ATOM 725 O O . ASP A 1 90 ? -18.434 -2.154 5.007 1.00 93.56 90 ASP A O 1
ATOM 729 N N . GLU A 1 91 ? -20.634 -2.106 5.416 1.00 93.69 91 GLU A N 1
ATOM 730 C CA . GLU A 1 91 ? -20.581 -3.060 6.524 1.00 93.69 91 GLU A CA 1
ATOM 731 C C . GLU A 1 91 ? -20.093 -4.454 6.099 1.00 93.69 91 GLU A C 1
ATOM 733 O O . GLU A 1 91 ? -19.378 -5.109 6.860 1.00 93.69 91 GLU A O 1
ATOM 738 N N . ASN A 1 92 ? -20.425 -4.908 4.886 1.00 94.50 92 ASN A N 1
ATOM 739 C CA . ASN A 1 92 ? -20.004 -6.223 4.400 1.00 94.50 92 ASN A CA 1
ATOM 740 C C . ASN A 1 92 ? -18.502 -6.230 4.115 1.00 94.50 92 ASN A C 1
ATOM 742 O O . ASN A 1 92 ? -17.792 -7.140 4.553 1.00 94.50 92 ASN A O 1
ATOM 746 N N . THR A 1 93 ? -18.001 -5.187 3.450 1.00 96.06 93 THR A N 1
ATOM 747 C CA . THR A 1 93 ? -16.564 -4.989 3.244 1.00 96.06 93 THR A CA 1
ATOM 748 C C . THR A 1 93 ? -15.837 -4.924 4.582 1.00 96.06 93 THR A C 1
ATOM 750 O O . THR A 1 93 ? -14.902 -5.701 4.800 1.00 96.06 93 THR A O 1
ATOM 753 N N . ALA A 1 94 ? -16.310 -4.090 5.516 1.00 96.81 94 ALA A N 1
ATOM 754 C CA . ALA A 1 94 ? -15.716 -3.958 6.843 1.00 96.81 94 ALA A CA 1
ATOM 755 C C . ALA A 1 94 ? -15.665 -5.302 7.585 1.00 96.81 94 ALA A C 1
ATOM 757 O O . ALA A 1 94 ? -14.622 -5.654 8.133 1.00 96.81 94 ALA A O 1
ATOM 758 N N . LYS A 1 95 ? -16.741 -6.098 7.569 1.00 95.56 95 LYS A N 1
ATOM 759 C CA . LYS A 1 95 ? -16.791 -7.431 8.201 1.00 95.56 95 LYS A CA 1
ATOM 760 C C . LYS A 1 95 ? -15.835 -8.448 7.574 1.00 95.56 95 LYS A C 1
ATOM 762 O O . LYS A 1 95 ? -15.375 -9.334 8.284 1.00 95.56 95 LYS A O 1
ATOM 767 N N . SER A 1 96 ? -15.493 -8.310 6.293 1.00 96.31 96 SER A N 1
ATOM 768 C CA . SER A 1 96 ? -14.577 -9.240 5.617 1.00 96.31 96 SER A CA 1
ATOM 769 C C . SER A 1 96 ? -13.088 -8.996 5.915 1.00 96.31 96 SER A C 1
ATOM 771 O O . SER A 1 96 ? -12.297 -9.929 5.834 1.00 96.31 96 SER A O 1
ATOM 773 N N . ILE A 1 97 ? -12.676 -7.764 6.252 1.00 97.44 97 ILE A N 1
ATOM 774 C CA . ILE A 1 97 ? -11.249 -7.385 6.363 1.00 97.44 97 ILE A CA 1
ATOM 775 C C . ILE A 1 97 ? -10.629 -7.841 7.688 1.00 97.44 97 ILE A C 1
ATOM 777 O O . ILE A 1 97 ? -10.787 -7.180 8.707 1.00 97.44 97 ILE A O 1
ATOM 781 N N . VAL A 1 98 ? -9.895 -8.945 7.726 1.00 95.94 98 VAL A N 1
ATOM 782 C CA . VAL A 1 98 ? -9.315 -9.455 8.990 1.00 95.94 98 VAL A CA 1
ATOM 783 C C . VAL A 1 98 ? -7.942 -8.864 9.315 1.00 95.94 98 VAL A C 1
ATOM 785 O O . VAL A 1 98 ? -7.550 -8.811 10.481 1.00 95.94 98 VAL A O 1
ATOM 788 N N . LEU A 1 99 ? -7.231 -8.384 8.294 1.00 97.31 99 LEU A N 1
ATOM 789 C CA . LEU A 1 99 ? -5.870 -7.873 8.405 1.00 97.31 99 LEU A CA 1
ATOM 790 C C . LEU A 1 99 ? -5.692 -6.608 7.560 1.00 97.31 99 LEU A C 1
ATOM 792 O O . LEU A 1 99 ? -6.080 -6.588 6.391 1.00 97.31 99 LEU A O 1
ATOM 796 N N . ILE A 1 100 ? -5.050 -5.587 8.131 1.00 98.31 100 ILE A N 1
ATOM 797 C CA . ILE A 1 100 ? -4.564 -4.409 7.399 1.00 98.31 100 ILE A CA 1
ATOM 798 C C . ILE A 1 100 ? -3.040 -4.461 7.322 1.00 98.31 100 ILE A C 1
ATOM 800 O O . ILE A 1 100 ? -2.364 -4.549 8.345 1.00 98.31 100 ILE A O 1
ATOM 804 N N . VAL A 1 101 ? -2.502 -4.403 6.109 1.00 97.81 101 VAL A N 1
ATOM 805 C CA . VAL A 1 101 ? -1.067 -4.480 5.834 1.00 97.81 101 VAL A CA 1
ATOM 806 C C . VAL A 1 101 ? -0.513 -3.092 5.535 1.00 97.81 101 VAL A C 1
ATOM 808 O O . VAL A 1 101 ? -0.988 -2.393 4.635 1.00 97.81 101 VAL A O 1
ATOM 811 N N . ASP A 1 102 ? 0.536 -2.743 6.274 1.00 96.69 102 ASP A N 1
ATOM 812 C CA . ASP A 1 102 ? 1.343 -1.543 6.115 1.00 96.69 102 ASP A CA 1
ATOM 813 C C . ASP A 1 102 ? 2.777 -1.927 5.736 1.00 96.69 102 ASP A C 1
ATOM 815 O O . ASP A 1 102 ? 3.554 -2.459 6.534 1.00 96.69 102 ASP A O 1
ATOM 819 N N . PHE A 1 103 ? 3.138 -1.679 4.482 1.00 95.69 103 PHE A N 1
ATOM 820 C CA . PHE A 1 103 ? 4.529 -1.758 4.059 1.00 95.69 103 PHE A CA 1
ATOM 821 C C . PHE A 1 103 ? 5.208 -0.445 4.408 1.00 95.69 103 PHE A C 1
ATOM 823 O O . PHE A 1 103 ? 4.741 0.601 3.966 1.00 95.69 103 PHE A O 1
ATOM 830 N N . SER A 1 104 ? 6.341 -0.485 5.104 1.00 91.12 104 SER A N 1
ATOM 831 C CA . SER A 1 104 ? 7.117 0.722 5.374 1.00 91.12 104 SER A CA 1
ATOM 832 C C . SER A 1 104 ? 7.437 1.489 4.089 1.00 91.12 104 SER A C 1
ATOM 834 O O . SER A 1 104 ? 7.575 0.918 2.994 1.00 91.12 104 SER A O 1
ATOM 836 N N . ALA A 1 105 ? 7.515 2.809 4.222 1.00 87.00 105 ALA A N 1
ATOM 837 C CA . ALA A 1 105 ? 7.801 3.723 3.125 1.00 87.00 105 ALA A CA 1
ATOM 838 C C . ALA A 1 105 ? 9.017 4.606 3.456 1.00 87.00 105 ALA A C 1
ATOM 840 O O . ALA A 1 105 ? 9.523 4.574 4.575 1.00 87.00 105 ALA A O 1
ATOM 841 N N . PRO A 1 106 ? 9.514 5.420 2.509 1.00 82.75 106 PRO A N 1
ATOM 842 C CA . PRO A 1 106 ? 10.592 6.356 2.803 1.00 82.75 106 PRO A CA 1
ATOM 843 C C . PRO A 1 106 ? 10.280 7.300 3.979 1.00 82.75 106 PRO A C 1
ATOM 845 O O . PRO A 1 106 ? 9.143 7.740 4.189 1.00 82.75 106 PRO A O 1
ATOM 848 N N . GLY A 1 107 ? 11.329 7.620 4.741 1.00 81.44 107 GLY A N 1
ATOM 849 C CA . GLY A 1 107 ? 11.221 8.293 6.036 1.00 81.44 107 GLY A CA 1
ATOM 850 C C . GLY A 1 107 ? 10.940 7.323 7.188 1.00 81.44 107 GLY A C 1
ATOM 851 O O . GLY A 1 107 ? 11.177 6.125 7.088 1.00 81.44 107 GLY A O 1
ATOM 852 N N . LYS A 1 108 ? 10.508 7.869 8.323 1.00 80.44 108 LYS A N 1
ATOM 853 C CA . LYS A 1 108 ? 9.996 7.127 9.482 1.00 80.44 108 LYS A CA 1
ATOM 854 C C . LYS A 1 108 ? 8.800 7.881 10.031 1.00 80.44 108 LYS A C 1
ATOM 856 O O . LYS A 1 108 ? 8.746 9.103 9.898 1.00 80.44 108 LYS A O 1
ATOM 861 N N . TYR A 1 109 ? 7.928 7.212 10.774 1.00 79.25 109 TYR A N 1
ATOM 862 C CA . TYR A 1 109 ? 6.782 7.874 11.406 1.00 79.25 109 TYR A CA 1
ATOM 863 C C . TYR A 1 109 ? 7.111 9.225 12.082 1.00 79.25 109 TYR A C 1
ATOM 865 O O . TYR A 1 109 ? 6.423 10.225 11.878 1.00 79.25 109 TYR A O 1
ATOM 873 N N . ARG A 1 110 ? 8.184 9.287 12.887 1.00 78.25 110 ARG A N 1
ATOM 874 C CA . ARG A 1 110 ? 8.566 10.512 13.621 1.00 78.25 110 ARG A CA 1
ATOM 875 C C . ARG A 1 110 ? 9.445 11.475 12.824 1.00 78.25 110 ARG A C 1
ATOM 877 O O . ARG A 1 110 ? 9.517 12.648 13.180 1.00 78.25 110 ARG A O 1
ATOM 884 N N . TYR A 1 111 ? 10.117 10.994 11.780 1.00 79.50 111 TYR A N 1
ATOM 885 C CA . TYR A 1 111 ? 11.119 11.757 11.042 1.00 79.50 111 TYR A CA 1
ATOM 886 C C . TYR A 1 111 ? 10.813 11.707 9.548 1.00 79.50 111 TYR A C 1
ATOM 888 O O . TYR A 1 111 ? 10.869 10.633 8.953 1.00 79.50 111 TYR A O 1
ATOM 896 N N . PRO A 1 112 ? 10.552 12.853 8.898 1.00 77.31 112 PRO A N 1
ATOM 897 C CA . PRO A 1 112 ? 10.128 12.864 7.501 1.00 77.31 112 PRO A CA 1
ATOM 898 C C . PRO A 1 112 ? 11.190 12.303 6.545 1.00 77.31 112 PRO A C 1
ATOM 900 O O . PRO A 1 112 ? 10.858 11.905 5.440 1.00 77.31 112 PRO A O 1
ATOM 903 N N . ARG A 1 113 ? 12.458 12.231 6.954 1.00 81.38 113 ARG A N 1
ATOM 904 C CA . ARG A 1 113 ? 13.572 11.744 6.137 1.00 81.38 113 ARG A CA 1
ATOM 905 C C . ARG A 1 113 ? 14.381 10.711 6.914 1.00 81.38 113 ARG A C 1
ATOM 907 O O . ARG A 1 113 ? 14.516 10.810 8.134 1.00 81.38 113 ARG A O 1
ATOM 914 N N . LYS A 1 114 ? 14.959 9.759 6.186 1.00 78.50 114 LYS A N 1
ATOM 915 C CA . LYS A 1 114 ? 16.014 8.858 6.659 1.00 78.50 114 LYS A CA 1
ATOM 916 C C . LYS A 1 114 ? 17.139 8.810 5.608 1.00 78.50 114 LYS A C 1
ATOM 918 O O . LYS A 1 114 ? 16.865 9.126 4.450 1.00 78.50 114 LYS A O 1
ATOM 923 N N . PRO A 1 115 ? 18.383 8.481 5.989 1.00 80.56 115 PRO A N 1
ATOM 924 C CA . PRO A 1 115 ? 19.483 8.344 5.038 1.00 80.56 115 PRO A CA 1
ATOM 925 C C . PRO A 1 115 ? 19.326 7.041 4.239 1.00 80.56 115 PRO A C 1
ATOM 927 O O . PRO A 1 115 ? 19.798 5.985 4.651 1.00 80.56 115 PRO A O 1
ATOM 930 N N . ASP A 1 116 ? 18.612 7.105 3.116 1.00 79.94 116 ASP A N 1
ATOM 931 C CA . ASP A 1 116 ? 18.383 5.989 2.196 1.00 79.94 116 ASP A CA 1
ATOM 932 C C . ASP A 1 116 ? 18.472 6.434 0.722 1.00 79.94 116 ASP A C 1
ATOM 934 O O . ASP A 1 116 ? 18.788 7.580 0.401 1.00 79.94 116 ASP A O 1
ATOM 938 N N . GLN A 1 117 ? 18.173 5.527 -0.209 1.00 81.00 117 GLN A N 1
ATOM 939 C CA . GLN A 1 117 ? 18.168 5.841 -1.643 1.00 81.00 117 GLN A CA 1
ATOM 940 C C . GLN A 1 117 ? 17.105 6.874 -2.059 1.00 81.00 117 GLN A C 1
ATOM 942 O O . GLN A 1 117 ? 17.173 7.391 -3.174 1.00 81.00 117 GLN A O 1
ATOM 947 N N . TYR A 1 118 ? 16.141 7.184 -1.186 1.00 83.56 118 TYR A N 1
ATOM 948 C CA . TYR A 1 118 ? 15.076 8.149 -1.436 1.00 83.56 118 TYR A CA 1
ATOM 949 C C . TYR A 1 118 ? 15.329 9.519 -0.803 1.00 83.56 118 TYR A C 1
ATOM 951 O O . TYR A 1 118 ? 14.556 10.455 -1.018 1.00 83.56 118 TYR A O 1
ATOM 959 N N . GLU A 1 119 ? 16.437 9.661 -0.077 1.00 82.94 119 GLU A N 1
ATOM 960 C CA . GLU A 1 119 ? 16.774 10.817 0.742 1.00 82.94 119 GLU A CA 1
ATOM 961 C C . GLU A 1 119 ? 16.693 12.156 -0.022 1.00 82.94 119 GLU A C 1
ATOM 963 O O . GLU A 1 119 ? 16.250 13.179 0.516 1.00 82.94 119 GLU A O 1
ATOM 968 N N . LYS A 1 120 ? 17.105 12.139 -1.295 1.00 85.75 120 LYS A N 1
ATOM 969 C CA . LYS A 1 120 ? 17.155 13.310 -2.185 1.00 85.75 120 LYS A CA 1
ATOM 970 C C . LYS A 1 120 ? 15.807 13.661 -2.823 1.00 85.75 120 LYS A C 1
ATOM 972 O O . LYS A 1 120 ? 15.677 14.742 -3.392 1.00 85.75 120 LYS A O 1
ATOM 977 N N . PHE A 1 121 ? 14.810 12.783 -2.744 1.00 85.94 121 PHE A N 1
ATOM 978 C CA . PHE A 1 121 ? 13.503 13.012 -3.347 1.00 85.94 121 PHE A CA 1
ATOM 979 C C . PHE A 1 121 ? 12.556 13.652 -2.336 1.00 85.94 121 PHE A C 1
ATOM 981 O O . PHE A 1 121 ? 12.054 12.980 -1.444 1.00 85.94 121 PHE A O 1
ATOM 988 N N . LEU A 1 122 ? 12.260 14.944 -2.493 1.00 85.38 122 LEU A N 1
ATOM 989 C CA . LEU A 1 122 ? 11.360 15.666 -1.579 1.00 85.38 122 LEU A CA 1
ATOM 990 C C . LEU A 1 122 ? 9.961 15.040 -1.479 1.00 85.38 122 LEU A C 1
ATOM 992 O O . LEU A 1 122 ? 9.344 15.095 -0.421 1.00 85.38 122 LEU A O 1
ATOM 996 N N . TYR A 1 123 ? 9.475 14.417 -2.557 1.00 85.31 123 TYR A N 1
ATOM 997 C CA . TYR A 1 123 ? 8.177 13.739 -2.570 1.00 85.31 123 TYR A CA 1
ATOM 998 C C . TYR A 1 123 ? 8.117 12.538 -1.616 1.00 85.31 123 TYR A C 1
ATOM 1000 O O . TYR A 1 123 ? 7.031 12.133 -1.215 1.00 85.31 123 TYR A O 1
ATOM 1008 N N . SER A 1 124 ? 9.273 11.958 -1.273 1.00 86.31 124 SER A N 1
ATOM 1009 C CA . SER A 1 124 ? 9.371 10.768 -0.427 1.00 86.31 124 SER A CA 1
ATOM 1010 C C . SER A 1 124 ? 9.264 11.103 1.063 1.00 86.31 124 SER A C 1
ATOM 1012 O O . SER A 1 124 ? 9.094 10.223 1.908 1.00 86.31 124 SER A O 1
ATOM 1014 N N . TRP A 1 125 ? 9.346 12.390 1.405 1.00 86.38 125 TRP A N 1
ATOM 1015 C CA . TRP A 1 125 ? 9.441 12.824 2.785 1.00 86.38 125 TRP A CA 1
ATOM 1016 C C . TRP A 1 125 ? 8.127 12.609 3.540 1.00 86.38 125 TRP A C 1
ATOM 1018 O O . TRP A 1 125 ? 7.079 13.144 3.186 1.00 86.38 125 TRP A O 1
ATOM 1028 N N . GLY A 1 126 ? 8.204 11.851 4.633 1.00 84.88 126 GLY A N 1
ATOM 1029 C CA . GLY A 1 126 ? 7.082 11.564 5.522 1.00 84.88 126 GLY A CA 1
ATOM 1030 C C . GLY A 1 126 ? 6.086 10.543 4.979 1.00 84.88 126 GLY A C 1
ATOM 1031 O O . GLY A 1 126 ? 5.048 10.354 5.611 1.00 84.88 126 GLY A O 1
ATOM 1032 N N . MET A 1 127 ? 6.381 9.872 3.858 1.00 90.38 127 MET A N 1
ATOM 1033 C CA . MET A 1 127 ? 5.490 8.861 3.277 1.00 90.38 127 MET A CA 1
ATOM 1034 C C . MET A 1 127 ? 5.142 7.747 4.269 1.00 90.38 127 MET A C 1
ATOM 1036 O O . MET A 1 127 ? 3.994 7.308 4.288 1.00 90.38 127 MET A O 1
ATOM 1040 N N . ASP A 1 128 ? 6.101 7.324 5.103 1.00 90.12 128 ASP A N 1
ATOM 1041 C CA . ASP A 1 128 ? 5.881 6.294 6.131 1.00 90.12 128 ASP A CA 1
ATOM 1042 C C . ASP A 1 128 ? 4.824 6.740 7.150 1.00 90.12 128 ASP A C 1
ATOM 1044 O O . ASP A 1 128 ? 3.885 6.010 7.446 1.00 90.12 128 ASP A O 1
ATOM 1048 N N . ARG A 1 129 ? 4.901 7.998 7.608 1.00 90.19 129 ARG A N 1
ATOM 1049 C CA . ARG A 1 129 ? 3.902 8.574 8.516 1.00 90.19 129 ARG A CA 1
ATOM 1050 C C . ARG A 1 129 ? 2.527 8.671 7.863 1.00 90.19 129 ARG A C 1
ATOM 1052 O O . ARG A 1 129 ? 1.547 8.279 8.480 1.00 90.19 129 ARG A O 1
ATOM 1059 N N . PHE A 1 130 ? 2.446 9.209 6.643 1.00 90.25 130 PHE A N 1
ATOM 1060 C CA . PHE A 1 130 ? 1.166 9.342 5.937 1.00 90.25 130 PHE A CA 1
ATOM 1061 C C . PHE A 1 130 ? 0.487 7.984 5.750 1.00 90.25 130 PHE A C 1
ATOM 1063 O O . PHE A 1 130 ? -0.726 7.877 5.899 1.00 90.25 130 PHE A O 1
ATOM 1070 N N . ARG A 1 131 ? 1.273 6.944 5.454 1.00 93.31 131 ARG A N 1
ATOM 1071 C CA . ARG A 1 131 ? 0.765 5.583 5.300 1.00 93.31 131 ARG A CA 1
ATOM 1072 C C . ARG A 1 131 ? 0.297 4.991 6.620 1.00 93.31 131 ARG A C 1
ATOM 1074 O O . ARG A 1 131 ? -0.841 4.544 6.682 1.00 93.31 131 ARG A O 1
ATOM 1081 N N . ALA A 1 132 ? 1.115 5.068 7.665 1.00 94.56 132 ALA A N 1
ATOM 1082 C CA . ALA A 1 132 ? 0.753 4.577 8.989 1.00 94.56 132 ALA A CA 1
ATOM 1083 C C . ALA A 1 132 ? -0.499 5.279 9.552 1.00 94.56 132 ALA A C 1
ATOM 1085 O O . ALA A 1 132 ? -1.372 4.622 10.120 1.00 94.56 132 ALA A O 1
ATOM 1086 N N . ASP A 1 133 ? -0.635 6.595 9.348 1.00 94.50 133 ASP A N 1
ATOM 1087 C CA . ASP A 1 133 ? -1.838 7.342 9.738 1.00 94.50 133 ASP A CA 1
ATOM 1088 C C . ASP A 1 133 ? -3.067 6.868 8.946 1.00 94.50 133 ASP A C 1
ATOM 1090 O O . ASP A 1 133 ? -4.114 6.631 9.546 1.00 94.50 133 ASP A O 1
ATOM 1094 N N . ALA A 1 134 ? -2.946 6.658 7.631 1.00 95.44 134 ALA A N 1
ATOM 1095 C CA . ALA A 1 134 ? -4.041 6.144 6.808 1.00 95.44 134 ALA A CA 1
ATOM 1096 C C . ALA A 1 134 ? -4.434 4.698 7.164 1.00 95.44 134 ALA A C 1
ATOM 1098 O O . ALA A 1 134 ? -5.616 4.357 7.169 1.00 95.44 134 ALA A O 1
ATOM 1099 N N . VAL A 1 135 ? -3.459 3.854 7.512 1.00 97.38 135 VAL A N 1
ATOM 1100 C CA . VAL A 1 135 ? -3.673 2.494 8.031 1.00 97.38 135 VAL A CA 1
ATOM 1101 C C . VAL A 1 135 ? -4.462 2.540 9.333 1.00 97.38 135 VAL A C 1
ATOM 1103 O O . VAL A 1 135 ? -5.457 1.829 9.479 1.00 97.38 135 VAL A O 1
ATOM 1106 N N . ALA A 1 136 ? -4.058 3.407 10.263 1.00 97.25 136 ALA A N 1
ATOM 1107 C CA . ALA A 1 136 ? -4.765 3.600 11.519 1.00 97.25 136 ALA A CA 1
ATOM 1108 C C . ALA A 1 136 ? -6.188 4.135 11.285 1.00 97.25 136 ALA A C 1
ATOM 1110 O O . ALA A 1 136 ? -7.131 3.595 11.853 1.00 97.25 136 ALA A O 1
ATOM 1111 N N . GLN A 1 137 ? -6.374 5.126 10.408 1.00 97.31 137 GLN A N 1
ATOM 1112 C CA . GLN A 1 137 ? -7.696 5.646 10.033 1.00 97.31 137 GLN A CA 1
ATOM 1113 C C . GLN A 1 137 ? -8.605 4.554 9.469 1.00 97.31 137 GLN A C 1
ATOM 1115 O O . GLN A 1 137 ? -9.730 4.393 9.942 1.00 97.31 137 GLN A O 1
ATOM 1120 N N . ALA A 1 138 ? -8.112 3.775 8.504 1.00 97.69 138 ALA A N 1
ATOM 1121 C CA . ALA A 1 138 ? -8.858 2.666 7.921 1.00 97.69 138 ALA A CA 1
ATOM 1122 C C . ALA A 1 138 ? -9.261 1.650 8.993 1.00 97.69 138 ALA A C 1
ATOM 1124 O O . ALA A 1 138 ? -10.421 1.249 9.061 1.00 97.69 138 ALA A O 1
ATOM 1125 N N . GLY A 1 139 ? -8.328 1.284 9.875 1.00 98.19 139 GLY A N 1
ATOM 1126 C CA . GLY A 1 139 ? -8.597 0.352 10.962 1.00 98.19 139 GLY A CA 1
ATOM 1127 C C . GLY A 1 139 ? -9.633 0.858 11.958 1.00 98.19 139 GLY A C 1
ATOM 1128 O O . GLY A 1 139 ? -10.525 0.104 12.332 1.00 98.19 139 GLY A O 1
ATOM 1129 N N . ILE A 1 140 ? -9.572 2.137 12.328 1.00 98.25 140 ILE A N 1
ATOM 1130 C CA . ILE A 1 140 ? -10.552 2.780 13.213 1.00 98.25 140 ILE A CA 1
ATOM 1131 C C . ILE A 1 140 ? -11.943 2.785 12.566 1.00 98.25 140 ILE A C 1
ATOM 1133 O O . ILE A 1 140 ? -12.921 2.410 13.210 1.00 98.25 140 ILE A O 1
ATOM 1137 N N . LEU A 1 141 ? -12.043 3.158 11.287 1.00 97.94 141 LEU A N 1
ATOM 1138 C CA . LEU A 1 141 ? -13.316 3.190 10.561 1.00 97.94 141 LEU A CA 1
ATOM 1139 C C . LEU A 1 141 ? -13.919 1.788 10.401 1.00 97.94 141 LEU A C 1
ATOM 1141 O O . LEU A 1 141 ? -15.108 1.599 10.656 1.00 97.94 141 LEU A O 1
ATOM 1145 N N . ILE A 1 142 ? -13.105 0.795 10.033 1.00 98.31 142 ILE A N 1
ATOM 1146 C CA . ILE A 1 142 ? -13.529 -0.609 9.916 1.00 98.31 142 ILE A CA 1
ATOM 1147 C C . ILE A 1 142 ? -13.987 -1.143 11.271 1.00 98.31 142 ILE A C 1
ATOM 1149 O O . ILE A 1 142 ? -15.040 -1.778 11.356 1.00 98.31 142 ILE A O 1
ATOM 1153 N N . ALA A 1 143 ? -13.225 -0.871 12.331 1.00 98.19 143 ALA A N 1
ATOM 1154 C CA . ALA A 1 143 ? -13.575 -1.273 13.682 1.00 98.19 143 ALA A CA 1
ATOM 1155 C C . ALA A 1 143 ? -14.914 -0.664 14.111 1.00 98.19 143 ALA A C 1
ATOM 1157 O O . ALA A 1 143 ? -15.802 -1.414 14.499 1.00 98.19 143 ALA A O 1
ATOM 1158 N N . GLY A 1 144 ? -15.108 0.648 13.927 1.00 97.75 144 GLY A N 1
ATOM 1159 C CA . GLY A 1 144 ? -16.374 1.324 14.229 1.00 97.75 144 GLY A CA 1
ATOM 1160 C C . GLY A 1 144 ? -17.569 0.712 13.494 1.00 97.75 144 GLY A C 1
ATOM 1161 O O . GLY A 1 144 ? -18.610 0.464 14.098 1.00 97.75 144 GLY A O 1
ATOM 1162 N N . LYS A 1 145 ? -17.409 0.351 12.212 1.00 96.69 145 LYS A N 1
ATOM 1163 C CA . LYS A 1 145 ? -18.455 -0.362 11.453 1.00 96.69 145 LYS A CA 1
ATOM 1164 C C . LYS A 1 145 ? -18.775 -1.746 12.019 1.00 96.69 145 LYS A C 1
ATOM 1166 O O . LYS A 1 145 ? -19.931 -2.152 11.989 1.00 96.69 145 LYS A O 1
ATOM 1171 N N . ARG A 1 146 ? -17.779 -2.472 12.530 1.00 96.50 146 ARG A N 1
ATOM 1172 C CA . ARG A 1 146 ? -17.971 -3.806 13.127 1.00 96.50 146 ARG A CA 1
ATOM 1173 C C . ARG A 1 146 ? -18.630 -3.757 14.497 1.00 96.50 146 ARG A C 1
ATOM 1175 O O . ARG A 1 146 ? -19.364 -4.678 14.839 1.00 96.50 146 ARG A O 1
ATOM 1182 N N . THR A 1 147 ? -18.343 -2.715 15.266 1.00 96.62 147 THR A N 1
ATOM 1183 C CA . THR A 1 147 ? -18.782 -2.573 16.657 1.00 96.62 147 THR A CA 1
ATOM 1184 C C . THR A 1 147 ? -20.007 -1.666 16.808 1.00 96.62 147 THR A C 1
ATOM 1186 O O . THR A 1 147 ? -20.581 -1.596 17.889 1.00 96.62 147 THR A O 1
ATOM 1189 N N . GLY A 1 148 ? -20.455 -1.012 15.731 1.00 94.94 148 GLY A N 1
ATOM 1190 C CA . GLY A 1 148 ? -21.632 -0.137 15.730 1.00 94.94 148 GLY A CA 1
ATOM 1191 C C . GLY A 1 148 ? -21.361 1.281 16.245 1.00 94.94 148 GLY A C 1
ATOM 1192 O O . GLY A 1 148 ? -22.306 1.997 16.569 1.00 94.94 148 GLY A O 1
ATOM 1193 N N . HIS A 1 149 ? -20.093 1.692 16.314 1.00 95.31 149 HIS A N 1
ATOM 1194 C CA . HIS A 1 149 ? -19.668 3.014 16.776 1.00 95.31 149 HIS A CA 1
ATOM 1195 C C . HIS A 1 149 ? -19.442 3.984 15.600 1.00 95.31 149 HIS A C 1
ATOM 1197 O O . HIS A 1 149 ? -18.845 3.621 14.581 1.00 95.31 149 HIS A O 1
ATOM 1203 N N . ASP A 1 150 ? -19.893 5.239 15.734 1.00 95.00 150 ASP A N 1
ATOM 1204 C CA . ASP A 1 150 ? -19.654 6.278 14.722 1.00 95.00 150 ASP A CA 1
ATOM 1205 C C . ASP A 1 150 ? -18.267 6.901 14.897 1.00 95.00 150 ASP A C 1
ATOM 1207 O O . ASP A 1 150 ? -18.047 7.795 15.711 1.00 95.00 150 ASP A O 1
ATOM 1211 N N . LEU A 1 151 ? -17.326 6.429 14.083 1.00 96.38 151 LEU A N 1
ATOM 1212 C CA . LEU A 1 151 ? -15.951 6.924 14.039 1.00 96.38 151 LEU A CA 1
ATOM 1213 C C . LEU A 1 151 ? -15.658 7.673 12.729 1.00 96.38 151 LEU A C 1
ATOM 1215 O O . LEU A 1 151 ? -14.503 7.816 12.327 1.00 96.38 151 LEU A O 1
ATOM 1219 N N . SER A 1 152 ? -16.692 8.185 12.050 1.00 94.56 152 SER A N 1
ATOM 1220 C CA . SER A 1 152 ? -16.569 8.841 10.737 1.00 94.56 152 SER A CA 1
ATOM 1221 C C . SER A 1 152 ? -15.674 10.089 10.735 1.00 94.56 152 SER A C 1
ATOM 1223 O O . SER A 1 152 ? -15.128 10.449 9.691 1.00 94.56 152 SER A O 1
ATOM 1225 N N . ALA A 1 153 ? -15.461 10.732 11.890 1.00 94.25 153 ALA A N 1
ATOM 1226 C CA . ALA A 1 153 ? -14.546 11.869 12.032 1.00 94.25 153 ALA A CA 1
ATOM 1227 C C . ALA A 1 153 ? -13.103 11.537 11.603 1.00 94.25 153 ALA A C 1
ATOM 1229 O O . ALA A 1 153 ? -12.404 12.394 11.059 1.00 94.25 153 ALA A O 1
ATOM 1230 N N . PHE A 1 154 ? -12.666 10.283 11.770 1.00 94.44 154 PHE A N 1
ATOM 1231 C CA . PHE A 1 154 ? -11.316 9.850 11.400 1.00 94.44 154 PHE A CA 1
ATOM 1232 C C . PHE A 1 154 ? -11.072 9.842 9.884 1.00 94.44 154 PHE A C 1
ATOM 1234 O O . PHE A 1 154 ? -9.939 10.065 9.465 1.00 94.44 154 PHE A O 1
ATOM 1241 N N . GLY A 1 155 ? -12.117 9.665 9.066 1.00 91.38 155 GLY A N 1
ATOM 1242 C CA . GLY A 1 155 ? -12.032 9.714 7.598 1.00 91.38 155 GLY A CA 1
ATOM 1243 C C . GLY A 1 155 ? -12.012 11.130 7.011 1.00 91.38 155 GLY A C 1
ATOM 1244 O O . GLY A 1 155 ? -11.850 11.298 5.807 1.00 91.38 155 GLY A O 1
ATOM 1245 N N . LYS A 1 156 ? -12.179 12.168 7.842 1.00 89.38 156 LYS A N 1
ATOM 1246 C CA . LYS A 1 156 ? -12.248 13.578 7.407 1.00 89.38 156 LYS A CA 1
ATOM 1247 C C . LYS A 1 156 ? -10.924 14.329 7.562 1.00 89.38 156 LYS A C 1
ATOM 1249 O O . LYS A 1 156 ? -10.840 15.510 7.233 1.00 89.38 156 LYS A O 1
ATOM 1254 N N . VAL A 1 157 ? -9.894 13.674 8.094 1.00 87.25 157 VAL A N 1
ATOM 1255 C CA . VAL A 1 157 ? -8.595 14.286 8.399 1.00 87.25 157 VAL A CA 1
ATOM 1256 C C . VAL A 1 157 ? -7.478 13.661 7.567 1.00 87.25 157 VAL A C 1
ATOM 1258 O O . VAL A 1 157 ? -7.500 12.474 7.270 1.00 87.25 157 VAL A O 1
ATOM 1261 N N . LYS A 1 158 ? -6.460 14.452 7.214 1.00 80.00 158 LYS A N 1
ATOM 1262 C CA . LYS A 1 158 ? -5.292 13.963 6.454 1.00 80.00 158 LYS A CA 1
ATOM 1263 C C . LYS A 1 158 ? -4.274 13.217 7.326 1.00 80.00 158 LYS A C 1
ATOM 1265 O O . LYS A 1 158 ? -3.555 12.360 6.834 1.00 80.00 158 LYS A O 1
ATOM 1270 N N . LEU A 1 159 ? -4.166 13.603 8.597 1.00 84.88 159 LEU A N 1
ATOM 1271 C CA . LEU A 1 159 ? -3.193 13.070 9.549 1.00 84.88 159 LEU A CA 1
ATOM 1272 C C . LEU A 1 159 ? -3.843 12.904 10.917 1.00 84.88 159 LEU A C 1
ATOM 1274 O O . LEU A 1 159 ? -4.654 13.739 11.336 1.00 84.88 159 LEU A O 1
ATOM 1278 N N . LEU A 1 160 ? -3.410 11.877 11.641 1.00 86.50 160 LEU A N 1
ATOM 1279 C CA . LEU A 1 160 ? -3.787 11.690 13.031 1.00 86.50 160 LEU A CA 1
ATOM 1280 C C . LEU A 1 160 ? -2.924 12.605 13.901 1.00 86.50 160 LEU A C 1
ATOM 1282 O O . LEU A 1 160 ? -1.691 12.613 13.848 1.00 86.50 160 LEU A O 1
ATOM 1286 N N . SER A 1 161 ? -3.588 13.445 14.691 1.00 82.50 161 SER A N 1
ATOM 1287 C CA . SER A 1 161 ? -2.931 14.449 15.520 1.00 82.50 161 SER A CA 1
ATOM 1288 C C . SER A 1 161 ? -3.613 14.546 16.870 1.00 82.50 161 SER A C 1
ATOM 1290 O O . SER A 1 161 ? -4.814 14.788 16.950 1.00 82.50 161 SER A O 1
ATOM 1292 N N . GLU A 1 162 ? -2.824 14.450 17.937 1.00 77.19 162 GLU A N 1
ATOM 1293 C CA . GLU A 1 162 ? -3.292 14.655 19.312 1.00 77.19 162 GLU A CA 1
ATOM 1294 C C . GLU A 1 162 ? -3.794 16.083 19.574 1.00 77.19 162 GLU A C 1
ATOM 1296 O O . GLU A 1 162 ? -4.518 16.318 20.536 1.00 77.19 162 GLU A O 1
ATOM 1301 N N . LYS A 1 163 ? -3.429 17.039 18.709 1.00 84.69 163 LYS A N 1
ATOM 1302 C CA . LYS A 1 163 ? -3.906 18.426 18.787 1.00 84.69 163 LYS A CA 1
ATOM 1303 C C . LYS A 1 163 ? -5.315 18.604 18.225 1.00 84.69 163 LYS A C 1
ATOM 1305 O O . LYS A 1 163 ? -5.911 19.656 18.438 1.00 84.69 163 LYS A O 1
ATOM 1310 N N . ASN A 1 164 ? -5.835 17.620 17.491 1.00 88.75 164 ASN A N 1
ATOM 1311 C CA . ASN A 1 164 ? -7.226 17.632 17.070 1.00 88.75 164 ASN A CA 1
ATOM 1312 C C . ASN A 1 164 ? -8.094 17.165 18.249 1.00 88.75 164 ASN A C 1
ATOM 1314 O O . ASN A 1 164 ? -8.122 15.978 18.569 1.00 88.75 164 ASN A O 1
ATOM 1318 N N . ILE A 1 165 ? -8.774 18.116 18.897 1.00 90.38 165 ILE A N 1
ATOM 1319 C CA . ILE A 1 165 ? -9.578 17.881 20.106 1.00 90.38 165 ILE A CA 1
ATOM 1320 C C . ILE A 1 165 ? -10.706 16.874 19.841 1.00 90.38 165 ILE A C 1
ATOM 1322 O O . ILE A 1 165 ? -10.965 16.019 20.685 1.00 90.38 165 ILE A O 1
ATOM 1326 N N . GLU A 1 166 ? -11.339 16.935 18.666 1.00 91.81 166 GLU A N 1
ATOM 1327 C CA . GLU A 1 166 ? -12.414 16.013 18.283 1.00 91.81 166 GLU A CA 1
ATOM 1328 C C . GLU A 1 166 ? -11.904 14.567 18.257 1.00 91.81 166 GLU A C 1
ATOM 1330 O O . GLU A 1 166 ? -12.434 13.708 18.961 1.00 91.81 166 GLU A O 1
ATOM 1335 N N . LEU A 1 167 ? -10.802 14.310 17.542 1.00 93.25 167 LEU A N 1
ATOM 1336 C CA . LEU A 1 167 ? -10.197 12.975 17.504 1.00 93.25 167 LEU A CA 1
ATOM 1337 C C . LEU A 1 167 ? -9.698 12.551 18.888 1.00 93.25 167 LEU A C 1
ATOM 1339 O O . LEU A 1 167 ? -9.887 11.407 19.297 1.00 93.25 167 LEU A O 1
ATOM 1343 N N . ALA A 1 168 ? -9.078 13.468 19.634 1.00 91.94 168 ALA A N 1
ATOM 1344 C CA . ALA A 1 168 ? -8.549 13.183 20.961 1.00 91.94 168 ALA A CA 1
ATOM 1345 C C . ALA A 1 168 ? -9.629 12.668 21.926 1.00 91.94 168 ALA A C 1
ATOM 1347 O O . ALA A 1 168 ? -9.316 11.769 22.709 1.00 91.94 168 ALA A O 1
ATOM 1348 N N . ASN A 1 169 ? -10.857 13.188 21.833 1.00 94.31 169 ASN A N 1
ATOM 1349 C CA . ASN A 1 169 ? -12.007 12.755 22.629 1.00 94.31 169 ASN A CA 1
ATOM 1350 C C . ASN A 1 169 ? -12.545 11.381 22.198 1.00 94.31 169 ASN A C 1
ATOM 1352 O O . ASN A 1 169 ? -12.953 10.602 23.053 1.00 94.31 169 ASN A O 1
ATOM 1356 N N . LEU A 1 170 ? -12.493 11.058 20.902 1.00 96.00 170 LEU A N 1
ATOM 1357 C CA . LEU A 1 170 ? -12.928 9.760 20.362 1.00 96.00 170 LEU A CA 1
ATOM 1358 C C . LEU A 1 170 ? -11.896 8.638 20.560 1.00 96.00 170 LEU A C 1
ATOM 1360 O O . LEU A 1 170 ? -12.195 7.465 20.356 1.00 96.00 170 LEU A O 1
ATOM 1364 N N . ARG A 1 171 ? -10.663 8.963 20.959 1.00 95.62 171 ARG A N 1
ATOM 1365 C CA . ARG A 1 171 ? -9.560 7.996 21.090 1.00 95.62 171 ARG A CA 1
ATOM 1366 C C . ARG A 1 171 ? -9.868 6.789 21.988 1.00 95.62 171 ARG A C 1
ATOM 1368 O O . ARG A 1 171 ? -9.537 5.688 21.554 1.00 95.62 171 ARG A O 1
ATOM 1375 N N . PRO A 1 172 ? -10.454 6.925 23.197 1.00 95.88 172 PRO A N 1
ATOM 1376 C CA . PRO A 1 172 ? -10.768 5.757 24.022 1.00 95.88 172 PRO A CA 1
ATOM 1377 C C . PRO A 1 172 ? -11.741 4.796 23.325 1.00 95.88 172 PRO A C 1
ATOM 1379 O O . PRO A 1 172 ? -11.541 3.586 23.359 1.00 95.88 172 PRO A O 1
ATOM 1382 N N . GLU A 1 173 ? -12.749 5.339 22.642 1.00 97.44 173 GLU A N 1
ATOM 1383 C CA . GLU A 1 173 ? -13.751 4.575 21.893 1.00 97.44 173 GLU A CA 1
ATOM 1384 C C . GLU A 1 173 ? -13.163 3.925 20.635 1.00 97.44 173 GLU A C 1
ATOM 1386 O O . GLU A 1 173 ? -13.445 2.760 20.354 1.00 97.44 173 GLU A O 1
ATOM 1391 N N . ALA A 1 174 ? -12.283 4.632 19.920 1.00 97.44 174 ALA A N 1
ATOM 1392 C CA . ALA A 1 174 ? -11.561 4.100 18.767 1.00 97.44 174 ALA A CA 1
ATOM 1393 C C . ALA A 1 174 ? -10.664 2.913 19.150 1.00 97.44 174 ALA A C 1
ATOM 1395 O O . ALA A 1 174 ? -10.700 1.873 18.492 1.00 97.44 174 ALA A O 1
ATOM 1396 N N . ARG A 1 175 ? -9.905 3.040 20.248 1.00 97.44 175 ARG A N 1
ATOM 1397 C CA . ARG A 1 175 ? -9.058 1.959 20.773 1.00 97.44 175 ARG A CA 1
ATOM 1398 C C . ARG A 1 175 ? -9.888 0.740 21.155 1.00 97.44 175 ARG A C 1
ATOM 1400 O O . ARG A 1 175 ? -9.616 -0.349 20.662 1.00 97.44 175 ARG A O 1
ATOM 1407 N N . LYS A 1 176 ? -10.937 0.950 21.955 1.00 97.88 176 LYS A N 1
ATOM 1408 C CA . LYS A 1 176 ? -11.856 -0.111 22.374 1.00 97.88 176 LYS A CA 1
ATOM 1409 C C . LYS A 1 176 ? -12.497 -0.809 21.171 1.00 97.88 176 LYS A C 1
ATOM 1411 O O . LYS A 1 176 ? -12.528 -2.032 21.118 1.00 97.88 176 LYS A O 1
ATOM 1416 N N . SER A 1 177 ? -12.938 -0.042 20.172 1.00 98.12 177 SER A N 1
ATOM 1417 C CA . SER A 1 177 ? -13.516 -0.605 18.949 1.00 98.12 177 SER A CA 1
ATOM 1418 C C . SER A 1 177 ? -12.516 -1.495 18.212 1.00 98.12 177 SER A C 1
ATOM 1420 O O . SER A 1 177 ? -12.890 -2.568 17.747 1.00 98.12 177 SER A O 1
ATOM 1422 N N . ILE A 1 178 ? -11.243 -1.092 18.112 1.00 98.06 178 ILE A N 1
ATOM 1423 C CA . ILE A 1 178 ? -10.200 -1.924 17.495 1.00 98.06 178 ILE A CA 1
ATOM 1424 C C . ILE A 1 178 ? -10.009 -3.228 18.278 1.00 98.06 178 ILE A C 1
ATOM 1426 O O . ILE A 1 178 ? -10.016 -4.295 17.661 1.00 98.06 178 ILE A O 1
ATOM 1430 N N . GLU A 1 179 ? -9.890 -3.154 19.606 1.00 96.69 179 GLU A N 1
ATOM 1431 C CA . GLU A 1 179 ? -9.729 -4.322 20.487 1.00 96.69 179 GLU A CA 1
ATOM 1432 C C . GLU A 1 179 ? -10.889 -5.318 20.305 1.00 96.69 179 GLU A C 1
ATOM 1434 O O . GLU A 1 179 ? -10.662 -6.505 20.068 1.00 96.69 179 GLU A O 1
ATOM 1439 N N . GLU A 1 180 ? -12.131 -4.830 20.326 1.00 97.25 180 GLU A N 1
ATOM 1440 C CA . GLU A 1 180 ? -13.345 -5.652 20.217 1.00 97.2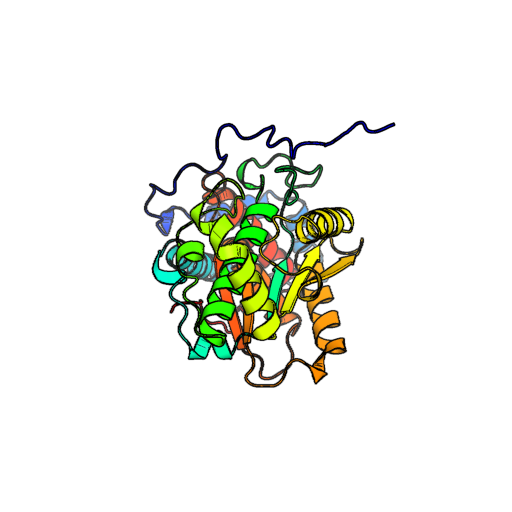5 180 GLU A CA 1
ATOM 1441 C C . GLU A 1 180 ? -13.599 -6.180 18.796 1.00 97.25 180 GLU A C 1
ATOM 1443 O O . GLU A 1 180 ? -14.202 -7.239 18.622 1.00 97.25 180 GLU A O 1
ATOM 1448 N N . SER A 1 181 ? -13.123 -5.479 17.763 1.00 96.31 181 SER A N 1
ATOM 1449 C CA . SER A 1 181 ? -13.361 -5.848 16.360 1.00 96.31 181 SER A CA 1
ATOM 1450 C C . SER A 1 181 ? -12.600 -7.090 15.881 1.00 96.31 181 SER A C 1
ATOM 1452 O O . SER A 1 181 ? -12.864 -7.574 14.773 1.00 96.31 181 SER A O 1
ATOM 1454 N N . GLY A 1 182 ? -11.606 -7.550 16.651 1.00 92.62 182 GLY A N 1
ATOM 1455 C CA . GLY A 1 182 ? -10.692 -8.630 16.266 1.00 92.62 182 GLY A CA 1
ATOM 1456 C C . GLY A 1 182 ? -9.758 -8.290 15.095 1.00 92.62 182 GLY A C 1
ATOM 1457 O O . GLY A 1 182 ? -9.102 -9.181 14.561 1.00 92.62 182 GLY A O 1
ATOM 1458 N N . LEU A 1 183 ? -9.705 -7.024 14.667 1.00 95.44 183 LEU A N 1
ATOM 1459 C CA . LEU A 1 183 ? -8.866 -6.571 13.562 1.00 95.44 183 LEU A CA 1
ATOM 1460 C C . LEU A 1 183 ? -7.377 -6.625 13.937 1.00 95.44 183 LEU A C 1
ATOM 1462 O O . LEU A 1 183 ? -6.976 -6.196 15.025 1.00 95.44 183 LEU A O 1
ATOM 1466 N N . ARG A 1 184 ? -6.548 -7.113 13.009 1.00 96.56 184 ARG A N 1
ATOM 1467 C CA . ARG A 1 184 ? -5.083 -7.109 13.123 1.00 96.56 184 ARG A CA 1
ATOM 1468 C C . ARG A 1 184 ? -4.459 -6.114 12.151 1.00 96.56 184 ARG A C 1
ATOM 1470 O O . ARG A 1 184 ? -4.974 -5.888 11.055 1.00 96.56 184 ARG A O 1
ATOM 1477 N N . PHE A 1 185 ? -3.306 -5.580 12.532 1.00 98.12 185 PHE A N 1
ATOM 1478 C CA . PHE A 1 185 ? -2.447 -4.767 11.678 1.00 98.12 185 PHE A CA 1
ATOM 1479 C C . PHE A 1 185 ? -1.100 -5.464 11.525 1.00 98.12 185 PHE A C 1
ATOM 1481 O O . PHE A 1 185 ? -0.569 -5.985 12.501 1.00 98.12 185 PHE A O 1
ATOM 1488 N N . LEU A 1 186 ? -0.530 -5.442 10.326 1.00 97.38 186 LEU A N 1
ATOM 1489 C CA . LEU A 1 186 ? 0.802 -5.969 10.052 1.00 97.38 186 LEU A CA 1
ATOM 1490 C C . LEU A 1 186 ? 1.671 -4.868 9.456 1.00 97.38 186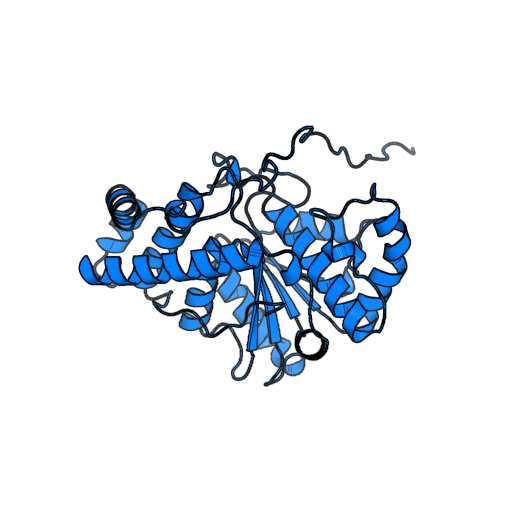 LEU A C 1
ATOM 1492 O O . LEU A 1 186 ? 1.433 -4.437 8.332 1.00 97.38 186 LEU A O 1
ATOM 1496 N N . TYR A 1 187 ? 2.697 -4.456 10.194 1.00 97.44 187 TYR A N 1
ATOM 1497 C CA . TYR A 1 187 ? 3.715 -3.523 9.725 1.00 97.44 187 TYR A CA 1
ATOM 1498 C C . TYR A 1 187 ? 4.976 -4.275 9.296 1.00 97.44 187 TYR A C 1
ATOM 1500 O O . TYR A 1 187 ? 5.515 -5.070 10.073 1.00 97.44 187 TYR A O 1
ATOM 1508 N N . LEU A 1 188 ? 5.484 -3.999 8.091 1.00 96.31 188 LEU A N 1
ATOM 1509 C CA . LEU A 1 188 ? 6.712 -4.612 7.574 1.00 96.31 188 LEU A CA 1
ATOM 1510 C C . LEU A 1 188 ? 7.736 -3.567 7.147 1.00 96.31 188 LEU A C 1
ATOM 1512 O O . LEU A 1 188 ? 7.506 -2.811 6.204 1.00 96.31 188 LEU A O 1
ATOM 1516 N N . GLY A 1 189 ? 8.909 -3.589 7.773 1.00 94.19 189 GLY A N 1
ATOM 1517 C CA . GLY A 1 189 ? 9.981 -2.655 7.446 1.00 94.19 189 GLY A CA 1
ATOM 1518 C C . GLY A 1 189 ? 11.346 -3.067 7.974 1.00 94.19 189 GLY A C 1
ATOM 1519 O O . GLY A 1 189 ? 11.563 -4.175 8.458 1.00 94.19 189 GLY A O 1
ATOM 1520 N N . THR A 1 190 ? 12.291 -2.146 7.889 1.00 92.62 190 THR A N 1
ATOM 1521 C CA . THR A 1 190 ? 13.608 -2.266 8.519 1.00 92.62 190 THR A CA 1
ATOM 1522 C C . THR A 1 190 ? 13.494 -2.233 10.053 1.00 92.62 190 THR A C 1
ATOM 1524 O O . THR A 1 190 ? 12.502 -1.737 10.599 1.00 92.62 190 THR A O 1
ATOM 1527 N N . PRO A 1 191 ? 14.518 -2.703 10.795 1.00 92.38 191 PRO A N 1
ATOM 1528 C CA . PRO A 1 191 ? 14.556 -2.600 12.257 1.00 92.38 191 PRO A CA 1
ATOM 1529 C C . PRO A 1 191 ? 14.286 -1.188 12.785 1.00 92.38 191 PRO A C 1
ATOM 1531 O O . PRO A 1 191 ? 13.545 -1.018 13.751 1.00 92.38 191 PRO A O 1
ATOM 1534 N N . GLU A 1 192 ? 14.850 -0.179 12.123 1.00 89.69 192 GLU A N 1
ATOM 1535 C CA . GLU A 1 192 ? 14.753 1.220 12.535 1.00 89.69 192 GLU A CA 1
ATOM 1536 C C . GLU A 1 192 ? 13.351 1.815 12.316 1.00 89.69 192 GLU A C 1
ATOM 1538 O O . GLU A 1 192 ? 12.853 2.574 13.150 1.00 89.69 192 GLU A O 1
ATOM 1543 N N . GLU A 1 193 ? 12.699 1.444 11.216 1.00 90.81 193 GLU A N 1
ATOM 1544 C CA . GLU A 1 193 ? 11.306 1.791 10.921 1.00 90.81 193 GLU A CA 1
ATOM 1545 C C . GLU A 1 193 ? 10.345 1.135 11.917 1.00 90.81 193 GLU A C 1
ATOM 1547 O O . GLU A 1 193 ? 9.543 1.822 12.552 1.00 90.81 193 GLU A O 1
ATOM 1552 N N . GLY A 1 194 ? 10.500 -0.174 12.144 1.00 92.25 194 GLY A N 1
ATOM 1553 C CA . GLY A 1 194 ? 9.683 -0.908 13.110 1.00 92.25 194 GLY A CA 1
ATOM 1554 C C . GLY A 1 194 ? 9.809 -0.350 14.529 1.00 92.25 194 GLY A C 1
ATOM 1555 O O . GLY A 1 194 ? 8.810 -0.207 15.230 1.00 92.25 194 GLY A O 1
ATOM 1556 N N . GLU A 1 195 ? 11.015 0.040 14.948 1.00 92.56 195 GLU A N 1
ATOM 1557 C CA . GLU A 1 195 ? 11.226 0.675 16.253 1.00 92.56 195 GLU A CA 1
ATOM 1558 C C . GLU A 1 195 ? 10.558 2.056 16.346 1.00 92.56 195 GLU A C 1
ATOM 1560 O O . GLU A 1 195 ? 9.996 2.417 17.383 1.00 92.56 195 GLU A O 1
ATOM 1565 N N . SER A 1 196 ? 10.560 2.833 15.258 1.00 91.19 196 SER A N 1
ATOM 1566 C CA . SER A 1 196 ? 9.826 4.101 15.208 1.00 91.19 196 SER A CA 1
ATOM 1567 C C . SER A 1 196 ? 8.323 3.888 15.416 1.00 91.19 196 SER A C 1
ATOM 1569 O O . SER A 1 196 ? 7.711 4.647 16.170 1.00 91.19 196 SER A O 1
ATOM 1571 N N . VAL A 1 197 ? 7.740 2.853 14.803 1.00 92.88 197 VAL A N 1
ATOM 1572 C CA . VAL A 1 197 ? 6.320 2.499 14.973 1.00 92.88 197 VAL A CA 1
ATOM 1573 C C . VAL A 1 197 ? 6.027 2.020 16.396 1.00 92.88 197 VAL A C 1
ATOM 1575 O O . VAL A 1 197 ? 5.091 2.521 17.019 1.00 92.88 197 VAL A O 1
ATOM 1578 N N . ARG A 1 198 ? 6.862 1.147 16.980 1.00 94.38 198 ARG A N 1
ATOM 1579 C CA . ARG A 1 198 ? 6.703 0.697 18.382 1.00 94.38 198 ARG A CA 1
ATOM 1580 C C . ARG A 1 198 ? 6.606 1.871 19.348 1.00 94.38 198 ARG A C 1
ATOM 1582 O O . ARG A 1 198 ? 5.698 1.921 20.174 1.00 94.38 198 ARG A O 1
ATOM 1589 N N . LYS A 1 199 ? 7.496 2.856 19.203 1.00 92.38 199 LYS A N 1
ATOM 1590 C CA . LYS A 1 199 ? 7.504 4.063 20.042 1.00 92.38 199 LYS A CA 1
ATOM 1591 C C . LYS A 1 199 ? 6.233 4.902 19.909 1.00 92.38 199 LYS A C 1
ATOM 1593 O O . LYS A 1 199 ? 5.911 5.660 20.823 1.00 92.38 199 LYS A O 1
ATOM 1598 N N . VAL A 1 200 ? 5.553 4.852 18.768 1.00 91.06 200 VAL A N 1
ATOM 1599 C CA . VAL A 1 200 ? 4.279 5.553 18.553 1.00 91.06 200 VAL A CA 1
ATOM 1600 C C . VAL A 1 200 ? 3.145 4.791 19.221 1.00 91.06 200 VAL A C 1
ATOM 1602 O O . VAL A 1 200 ? 2.370 5.402 19.947 1.00 91.06 200 VAL A O 1
ATOM 1605 N N . LEU A 1 201 ? 3.097 3.468 19.051 1.00 93.69 201 LEU A N 1
ATOM 1606 C CA . LEU A 1 201 ? 2.032 2.620 19.591 1.00 93.69 201 LEU A CA 1
ATOM 1607 C C . LEU A 1 201 ? 1.968 2.621 21.123 1.00 93.69 201 LEU A C 1
ATOM 1609 O O . LEU A 1 201 ? 0.878 2.596 21.687 1.00 93.69 201 LEU A O 1
ATOM 1613 N N . VAL A 1 202 ? 3.118 2.698 21.803 1.00 93.50 202 VAL A N 1
ATOM 1614 C CA . VAL A 1 202 ? 3.177 2.775 23.279 1.00 93.50 202 VAL A CA 1
ATOM 1615 C C . VAL A 1 202 ? 2.887 4.175 23.828 1.00 93.50 202 VAL A C 1
ATOM 1617 O O . VAL A 1 202 ? 2.825 4.365 25.042 1.00 93.50 202 VAL A O 1
ATOM 1620 N N . HIS A 1 203 ? 2.742 5.182 22.963 1.00 91.00 203 HIS A N 1
ATOM 1621 C CA . HIS A 1 203 ? 2.427 6.533 23.407 1.00 91.00 203 HIS A CA 1
ATOM 1622 C C . HIS A 1 203 ? 0.957 6.616 23.865 1.00 91.00 203 HIS A C 1
ATOM 1624 O O . HIS A 1 203 ? 0.083 6.110 23.159 1.00 91.00 203 HIS A O 1
ATOM 1630 N N . PRO A 1 204 ? 0.626 7.330 24.962 1.00 87.25 204 PRO A N 1
ATOM 1631 C CA . PRO A 1 204 ? -0.765 7.500 25.419 1.00 87.25 204 PRO A CA 1
ATOM 1632 C C . PRO A 1 204 ? -1.699 8.165 24.390 1.00 87.25 204 PRO A C 1
ATOM 1634 O O . PRO A 1 204 ? -2.925 8.089 24.489 1.00 87.25 204 PRO A O 1
ATOM 1637 N N . SER A 1 205 ? -1.125 8.841 23.392 1.00 88.44 205 SER A N 1
ATOM 1638 C CA . SER A 1 205 ? -1.855 9.419 22.254 1.00 88.44 205 SER A CA 1
ATOM 1639 C C . SER A 1 205 ? -2.068 8.481 21.071 1.00 88.44 205 SER A C 1
ATOM 1641 O O . SER A 1 205 ? -2.660 8.912 20.087 1.00 88.44 205 SER A O 1
ATOM 1643 N N . SER A 1 206 ? -1.643 7.217 21.149 1.00 92.81 206 SER A N 1
ATOM 1644 C CA . SER A 1 206 ? -1.918 6.242 20.093 1.00 92.81 206 SER A CA 1
ATOM 1645 C C . SER A 1 206 ? -3.405 5.897 20.027 1.00 92.81 206 SER A C 1
ATOM 1647 O O . SER A 1 206 ? -4.013 5.497 21.025 1.00 92.81 206 SER A O 1
ATOM 1649 N N . PHE A 1 207 ? -3.973 5.994 18.827 1.00 94.62 207 PHE A N 1
ATOM 1650 C CA . PHE A 1 207 ? -5.331 5.541 18.525 1.00 94.62 207 PHE A CA 1
ATOM 1651 C C . PHE A 1 207 ? -5.429 4.026 18.337 1.00 94.62 207 PHE A C 1
ATOM 1653 O O . PHE A 1 207 ? -6.517 3.474 18.453 1.00 94.62 207 PHE A O 1
ATOM 1660 N N . VAL A 1 208 ? -4.302 3.362 18.071 1.00 96.44 208 VAL A N 1
ATOM 1661 C CA . VAL A 1 208 ? -4.238 1.919 17.832 1.00 96.44 208 VAL A CA 1
ATOM 1662 C C . VAL A 1 208 ? -3.611 1.236 19.057 1.00 96.44 208 VAL A C 1
ATOM 1664 O O . VAL A 1 208 ? -2.539 1.666 19.508 1.00 96.44 208 VAL A O 1
ATOM 1667 N N . PRO A 1 209 ? -4.258 0.210 19.633 1.00 96.25 209 PRO A N 1
ATOM 1668 C CA . PRO A 1 209 ? -3.659 -0.640 20.657 1.00 96.25 209 PRO A CA 1
ATOM 1669 C C . PRO A 1 209 ? -2.438 -1.385 20.105 1.00 96.25 209 PRO A C 1
ATOM 1671 O O . PRO A 1 209 ? -2.471 -1.917 18.996 1.00 96.25 209 PRO A O 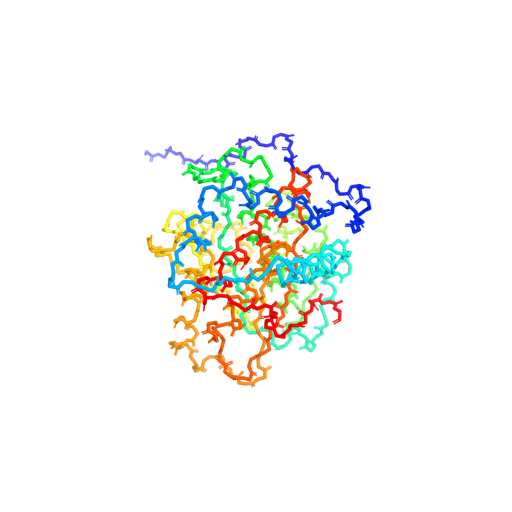1
ATOM 1674 N N . ALA A 1 210 ? -1.341 -1.409 20.863 1.00 96.38 210 ALA A N 1
ATOM 1675 C CA . ALA A 1 210 ? -0.080 -1.998 20.409 1.00 96.38 210 ALA A CA 1
ATOM 1676 C C . ALA A 1 210 ? -0.198 -3.518 20.218 1.00 96.38 210 ALA A C 1
ATOM 1678 O O . ALA A 1 210 ? 0.422 -4.091 19.328 1.00 96.38 210 ALA A O 1
ATOM 1679 N N . GLU A 1 211 ? -1.027 -4.155 21.036 1.00 95.81 211 GLU A N 1
ATOM 1680 C CA . GLU A 1 211 ? -1.351 -5.573 21.014 1.00 95.81 211 GLU A CA 1
ATOM 1681 C C . GLU A 1 211 ? -2.034 -6.020 19.716 1.00 95.81 211 GLU A C 1
ATOM 1683 O O . GLU A 1 211 ? -1.913 -7.190 19.361 1.00 95.81 211 GLU A O 1
ATOM 1688 N N . ASN A 1 212 ? -2.695 -5.113 18.984 1.00 96.62 212 ASN A N 1
ATOM 1689 C CA . ASN A 1 212 ? -3.329 -5.389 17.690 1.00 96.62 212 ASN A CA 1
ATOM 1690 C C . ASN A 1 212 ? -2.356 -5.293 16.504 1.00 96.62 212 ASN A C 1
ATOM 1692 O O . ASN A 1 212 ? -2.756 -5.603 15.380 1.00 96.62 212 ASN A O 1
ATOM 1696 N N . VAL A 1 213 ? -1.106 -4.872 16.729 1.00 97.50 213 VAL A N 1
ATOM 1697 C CA . VAL A 1 213 ? -0.124 -4.637 15.664 1.00 97.50 213 VAL A CA 1
ATOM 1698 C C . VAL A 1 213 ? 1.012 -5.652 15.725 1.00 97.50 213 VAL A C 1
ATOM 1700 O O . VAL A 1 213 ? 1.826 -5.660 16.648 1.00 97.50 213 VAL A O 1
ATOM 1703 N N . ASP A 1 214 ? 1.121 -6.456 14.676 1.00 96.62 214 ASP A N 1
ATOM 1704 C CA . ASP A 1 214 ? 2.277 -7.298 14.414 1.00 96.62 214 ASP A CA 1
ATOM 1705 C C . ASP A 1 214 ? 3.325 -6.499 13.636 1.00 96.62 214 ASP A C 1
ATOM 1707 O O . ASP A 1 214 ? 3.039 -5.907 12.598 1.00 96.62 214 ASP A O 1
ATOM 1711 N N . ILE A 1 215 ? 4.558 -6.465 14.140 1.00 96.56 215 ILE A N 1
ATOM 1712 C CA . ILE A 1 215 ? 5.664 -5.727 13.518 1.00 96.56 215 ILE A CA 1
ATOM 1713 C C . ILE A 1 215 ? 6.737 -6.724 13.101 1.00 96.56 215 ILE A C 1
ATOM 1715 O O . ILE A 1 215 ? 7.423 -7.292 13.955 1.00 96.56 215 ILE A O 1
ATOM 1719 N N . ILE A 1 216 ? 6.913 -6.880 11.790 1.00 95.44 216 ILE A N 1
ATOM 1720 C CA . ILE A 1 216 ? 7.982 -7.671 11.182 1.00 95.44 216 ILE A CA 1
ATOM 1721 C C . ILE A 1 216 ? 9.090 -6.719 10.746 1.00 95.44 216 ILE A C 1
ATOM 1723 O O . ILE A 1 216 ? 8.974 -6.014 9.744 1.00 95.44 216 ILE A O 1
ATOM 1727 N N . ASN A 1 217 ? 10.174 -6.686 11.520 1.00 90.19 217 ASN A N 1
ATOM 1728 C CA . ASN A 1 217 ? 11.286 -5.775 11.292 1.00 90.19 217 ASN A CA 1
ATOM 1729 C C . ASN A 1 217 ? 12.609 -6.528 11.085 1.00 90.19 217 ASN A C 1
ATOM 1731 O O . ASN A 1 217 ? 13.349 -6.822 12.021 1.00 90.19 217 ASN A O 1
ATOM 1735 N N . ASN A 1 218 ? 12.907 -6.861 9.829 1.00 88.00 218 ASN A N 1
ATOM 1736 C CA . ASN A 1 218 ? 14.047 -7.700 9.459 1.00 88.00 218 ASN A CA 1
ATOM 1737 C C . ASN A 1 218 ? 15.099 -6.871 8.700 1.00 88.00 218 ASN A C 1
ATOM 1739 O O . ASN A 1 218 ? 14.732 -6.183 7.749 1.00 88.00 218 ASN A O 1
ATOM 1743 N N . PRO A 1 219 ? 16.403 -6.949 9.041 1.00 88.19 219 PRO A N 1
ATOM 1744 C CA . PRO A 1 219 ? 17.468 -6.289 8.276 1.00 88.19 219 PRO A CA 1
ATOM 1745 C C . PRO A 1 219 ? 17.510 -6.660 6.786 1.00 88.19 219 PRO A C 1
ATOM 1747 O O . PRO A 1 219 ? 18.064 -5.912 5.989 1.00 88.19 219 PRO A O 1
ATOM 1750 N N . LYS A 1 220 ? 16.942 -7.812 6.407 1.00 91.12 220 LYS A N 1
ATOM 1751 C CA . LYS A 1 220 ? 16.825 -8.255 5.012 1.00 91.12 220 LYS A CA 1
ATOM 1752 C C . LYS A 1 220 ? 15.733 -7.524 4.228 1.00 91.12 220 LYS A C 1
ATOM 1754 O O . LYS A 1 220 ? 15.695 -7.672 3.016 1.00 91.12 220 LYS A O 1
ATOM 1759 N N . ILE A 1 221 ? 14.850 -6.770 4.887 1.00 90.81 221 ILE A N 1
ATOM 1760 C CA . ILE A 1 221 ? 13.839 -5.961 4.205 1.00 90.81 221 ILE A CA 1
ATOM 1761 C C . ILE A 1 221 ? 14.509 -4.691 3.691 1.00 90.81 221 ILE A C 1
ATOM 1763 O O . ILE A 1 221 ? 14.807 -3.776 4.454 1.00 90.81 221 ILE A O 1
ATOM 1767 N N . THR A 1 222 ? 14.749 -4.648 2.385 1.00 88.62 222 THR A N 1
ATOM 1768 C CA . THR A 1 222 ? 15.394 -3.518 1.699 1.00 88.62 222 THR A CA 1
ATOM 1769 C C . THR A 1 222 ? 14.513 -2.910 0.613 1.00 88.62 222 THR A C 1
ATOM 1771 O O . THR A 1 222 ? 14.723 -1.769 0.203 1.00 88.62 222 THR A O 1
ATOM 1774 N N . ASN A 1 223 ? 13.523 -3.664 0.137 1.00 91.00 223 ASN A N 1
ATOM 1775 C CA . ASN A 1 223 ? 12.631 -3.270 -0.941 1.00 91.00 223 ASN A CA 1
ATOM 1776 C C . ASN A 1 223 ? 11.250 -3.945 -0.798 1.00 91.00 223 ASN A C 1
ATOM 1778 O O . ASN A 1 223 ? 11.003 -4.747 0.101 1.00 91.00 223 ASN A O 1
ATOM 1782 N N . THR A 1 224 ? 10.337 -3.626 -1.713 1.00 94.38 224 THR A N 1
ATOM 1783 C CA . THR A 1 224 ? 8.954 -4.132 -1.681 1.00 94.38 224 THR A CA 1
ATOM 1784 C C . THR A 1 224 ? 8.824 -5.627 -1.957 1.00 94.38 224 THR A C 1
ATOM 1786 O O . THR A 1 224 ? 7.908 -6.243 -1.426 1.00 94.38 224 THR A O 1
ATOM 1789 N N . LEU A 1 225 ? 9.721 -6.241 -2.739 1.00 96.44 225 LEU A N 1
ATOM 1790 C CA . LEU A 1 225 ? 9.719 -7.699 -2.892 1.00 96.44 225 LEU A CA 1
ATOM 1791 C C . LEU A 1 225 ? 10.019 -8.364 -1.544 1.00 96.44 225 LEU A C 1
ATOM 1793 O O . LEU A 1 225 ? 9.306 -9.287 -1.166 1.00 96.44 225 LEU A O 1
ATOM 1797 N N . ASP A 1 226 ? 10.989 -7.851 -0.783 1.00 96.44 226 ASP A N 1
ATOM 1798 C CA . ASP A 1 226 ? 11.300 -8.386 0.549 1.00 96.44 226 ASP A CA 1
ATOM 1799 C C . ASP A 1 226 ? 10.107 -8.243 1.509 1.00 96.44 226 ASP A C 1
ATOM 1801 O O . ASP A 1 226 ? 9.816 -9.167 2.267 1.00 96.44 226 ASP A O 1
ATOM 1805 N N . GLN A 1 227 ? 9.381 -7.119 1.450 1.00 96.38 227 GLN A N 1
ATOM 1806 C CA . GLN A 1 227 ? 8.144 -6.912 2.220 1.00 96.38 227 GLN A CA 1
ATOM 1807 C C . GLN A 1 227 ? 7.058 -7.927 1.824 1.00 96.38 227 GLN A C 1
ATOM 1809 O O . GLN A 1 227 ? 6.441 -8.538 2.694 1.00 96.38 227 GLN A O 1
ATOM 1814 N N . VAL A 1 228 ? 6.860 -8.170 0.522 1.00 97.44 228 VAL A N 1
ATOM 1815 C CA . VAL A 1 228 ? 5.909 -9.178 0.016 1.00 97.44 228 VAL A CA 1
ATOM 1816 C C . VAL A 1 228 ? 6.289 -10.586 0.480 1.00 97.44 228 VAL A C 1
ATOM 1818 O O . VAL A 1 228 ? 5.414 -11.348 0.889 1.00 97.44 228 VAL A O 1
ATOM 1821 N N . MET A 1 229 ? 7.577 -10.932 0.463 1.00 97.12 229 MET A N 1
ATOM 1822 C CA . MET A 1 229 ? 8.056 -12.239 0.920 1.00 97.12 229 MET A CA 1
ATOM 1823 C C . MET A 1 229 ? 7.918 -12.403 2.437 1.00 97.12 229 MET A C 1
ATOM 1825 O O . MET A 1 229 ? 7.411 -13.422 2.894 1.00 97.12 229 MET A O 1
ATOM 1829 N N . ALA A 1 230 ? 8.271 -11.383 3.220 1.00 96.31 230 ALA A N 1
ATOM 1830 C CA . ALA A 1 230 ? 8.090 -11.404 4.670 1.00 96.31 230 ALA A CA 1
ATOM 1831 C C . ALA A 1 230 ? 6.607 -11.525 5.064 1.00 96.31 230 ALA A C 1
ATOM 1833 O O . ALA A 1 230 ? 6.262 -12.248 5.998 1.00 96.31 230 ALA A O 1
ATOM 1834 N N . MET A 1 231 ? 5.717 -10.863 4.322 1.00 96.19 231 MET A N 1
ATOM 1835 C CA . MET A 1 231 ? 4.276 -11.007 4.500 1.00 96.19 231 MET A CA 1
ATOM 1836 C C . MET A 1 231 ? 3.802 -12.419 4.146 1.00 96.19 231 MET A C 1
ATOM 1838 O O . MET A 1 231 ? 3.027 -12.999 4.901 1.00 96.19 231 MET A O 1
ATOM 1842 N N . LYS A 1 232 ? 4.273 -12.995 3.032 1.00 95.62 232 LYS A N 1
ATOM 1843 C CA . LYS A 1 232 ? 3.962 -14.381 2.654 1.00 95.62 232 LYS A CA 1
ATOM 1844 C C . LYS A 1 232 ? 4.336 -15.356 3.770 1.00 95.62 232 LYS A C 1
ATOM 1846 O O . LYS A 1 232 ? 3.525 -16.208 4.133 1.00 95.62 232 LYS A O 1
ATOM 1851 N N . ASP A 1 233 ? 5.528 -15.200 4.339 1.00 94.44 233 ASP A N 1
ATOM 1852 C CA . ASP A 1 233 ? 6.001 -16.032 5.444 1.00 94.44 233 ASP A CA 1
ATOM 1853 C C . ASP A 1 233 ? 5.099 -15.869 6.675 1.00 94.44 233 ASP A C 1
ATOM 1855 O O . ASP A 1 233 ? 4.635 -16.868 7.232 1.00 94.44 233 ASP A O 1
ATOM 1859 N N . TYR A 1 234 ? 4.761 -14.629 7.046 1.00 94.19 234 TYR A N 1
ATOM 1860 C CA . TYR A 1 234 ? 3.837 -14.341 8.146 1.00 94.19 234 TYR A CA 1
ATOM 1861 C C . TYR A 1 234 ? 2.467 -15.004 7.933 1.00 94.19 234 TYR A C 1
ATOM 1863 O O . TYR A 1 234 ? 1.966 -15.687 8.828 1.00 94.19 234 TYR A O 1
ATOM 1871 N N . LEU A 1 235 ? 1.873 -14.858 6.745 1.00 93.19 235 LEU A N 1
ATOM 1872 C CA . LEU A 1 235 ? 0.567 -15.441 6.424 1.00 93.19 235 LEU A CA 1
ATOM 1873 C C . LEU A 1 235 ? 0.613 -16.975 6.430 1.00 93.19 235 LEU A C 1
ATOM 1875 O O . LEU A 1 235 ? -0.352 -17.606 6.851 1.00 93.19 235 LEU A O 1
ATOM 1879 N N . SER A 1 236 ? 1.734 -17.580 6.022 1.00 89.88 236 SER A N 1
ATOM 1880 C CA . SER A 1 236 ? 1.912 -19.039 6.040 1.00 89.88 236 SER A CA 1
ATOM 1881 C C . SER A 1 236 ? 1.979 -19.622 7.460 1.00 89.88 236 SER A C 1
ATOM 1883 O O . SER A 1 236 ? 1.507 -20.733 7.701 1.00 89.88 236 SER A O 1
ATOM 1885 N N . GLN A 1 237 ? 2.517 -18.857 8.412 1.00 87.62 237 GLN A N 1
ATOM 1886 C CA . GLN A 1 237 ? 2.648 -19.258 9.816 1.00 87.62 237 GLN A CA 1
ATOM 1887 C C . GLN A 1 237 ? 1.368 -19.000 10.622 1.00 87.62 237 GLN A C 1
ATOM 1889 O O . GLN A 1 237 ? 1.125 -19.681 11.614 1.00 87.62 237 GLN A O 1
ATOM 1894 N N . ASN A 1 238 ? 0.528 -18.060 10.178 1.00 80.81 238 ASN A N 1
ATOM 1895 C CA . ASN A 1 238 ? -0.697 -17.638 10.865 1.00 80.81 238 ASN A CA 1
ATOM 1896 C C . ASN A 1 238 ? -1.981 -18.116 10.157 1.00 80.81 238 ASN A C 1
ATOM 1898 O O . ASN A 1 238 ? -3.042 -17.504 10.284 1.00 80.81 238 ASN A O 1
ATOM 1902 N N . THR A 1 239 ? -1.909 -19.230 9.423 1.00 63.50 239 THR A N 1
ATOM 1903 C CA . THR A 1 239 ? -3.023 -19.768 8.613 1.00 63.50 239 THR A CA 1
ATOM 1904 C C . THR A 1 239 ? -4.273 -20.135 9.414 1.00 63.50 239 THR A C 1
ATOM 1906 O O . THR A 1 239 ? -5.358 -20.187 8.848 1.00 63.50 239 THR A O 1
ATOM 1909 N N . THR A 1 240 ? -4.174 -20.349 10.729 1.00 60.19 240 THR A N 1
ATOM 1910 C CA . THR A 1 240 ? -5.350 -20.615 11.575 1.00 60.19 240 THR A CA 1
ATOM 1911 C C . THR A 1 240 ? -6.211 -19.375 11.824 1.00 60.19 240 THR A C 1
ATOM 1913 O O . THR A 1 240 ? -7.366 -19.521 12.215 1.00 60.19 240 THR A O 1
ATOM 1916 N N . ALA A 1 241 ? -5.671 -18.169 11.620 1.00 75.69 241 ALA A N 1
ATOM 1917 C CA . ALA A 1 241 ? -6.377 -16.909 11.859 1.00 75.69 241 ALA A CA 1
ATOM 1918 C C . ALA A 1 241 ? -7.060 -16.337 10.605 1.00 75.69 241 ALA A C 1
ATOM 1920 O O . ALA A 1 241 ? -7.962 -15.516 10.739 1.00 75.69 241 ALA A O 1
ATOM 1921 N N . ILE A 1 242 ? -6.644 -16.761 9.404 1.00 88.25 242 ILE A N 1
ATOM 1922 C CA . ILE A 1 242 ? -7.126 -16.224 8.125 1.00 88.25 242 ILE A CA 1
ATOM 1923 C C . ILE A 1 242 ? -7.651 -17.379 7.270 1.00 88.25 242 ILE A C 1
ATOM 1925 O O . ILE A 1 242 ? -6.908 -18.298 6.927 1.00 88.25 242 ILE A O 1
ATOM 1929 N N . LYS A 1 243 ? -8.932 -17.325 6.908 1.00 90.69 243 LYS A N 1
ATOM 1930 C CA . LYS A 1 243 ? -9.658 -18.391 6.199 1.00 90.69 243 LYS A CA 1
ATOM 1931 C C . LYS A 1 243 ? -10.125 -17.937 4.810 1.00 90.69 243 LYS A C 1
ATOM 1933 O O . LYS A 1 243 ? -10.277 -16.740 4.571 1.00 90.69 243 LYS A O 1
ATOM 1938 N N . PRO A 1 244 ? -10.410 -18.876 3.886 1.00 92.06 244 PRO A N 1
ATOM 1939 C CA . PRO A 1 244 ? -11.015 -18.537 2.602 1.00 92.06 244 PRO A CA 1
ATOM 1940 C C . PRO A 1 244 ? -12.278 -17.681 2.768 1.00 92.06 244 PRO A C 1
ATOM 1942 O O . PRO A 1 244 ? -13.128 -17.977 3.608 1.00 92.06 244 PRO A O 1
ATOM 1945 N N . GLY A 1 245 ? -12.397 -16.634 1.954 1.00 92.38 245 GLY A N 1
ATOM 1946 C CA . GLY A 1 245 ? -13.454 -15.626 2.041 1.00 92.38 245 GLY A CA 1
ATOM 1947 C C . GLY A 1 245 ? -13.069 -14.381 2.843 1.00 92.38 245 GLY A C 1
ATOM 1948 O O . GLY A 1 245 ? -13.664 -13.328 2.609 1.00 92.38 245 GLY A O 1
ATOM 1949 N N . ASP A 1 246 ? -12.058 -14.460 3.713 1.00 95.38 246 ASP A N 1
ATOM 1950 C CA . ASP A 1 246 ? -11.525 -13.280 4.390 1.00 95.38 246 ASP A CA 1
ATOM 1951 C C . ASP A 1 246 ? -10.832 -12.341 3.390 1.00 95.38 246 ASP A C 1
ATOM 1953 O O . ASP A 1 246 ? -10.341 -12.750 2.330 1.00 95.38 246 ASP A O 1
ATOM 1957 N N . SER A 1 247 ? -10.778 -11.065 3.757 1.00 97.25 247 SER A N 1
ATOM 1958 C CA . SER A 1 247 ? -10.113 -10.014 2.996 1.00 97.25 247 SER A CA 1
ATOM 1959 C C . SER A 1 247 ? -8.886 -9.489 3.740 1.00 97.25 247 SER A C 1
ATOM 1961 O O . SER A 1 247 ? -8.906 -9.318 4.962 1.00 97.25 247 SER A O 1
ATOM 1963 N N . ILE A 1 248 ? -7.834 -9.166 2.990 1.00 97.50 248 ILE A N 1
ATOM 1964 C CA . ILE A 1 248 ? -6.678 -8.404 3.478 1.00 97.50 248 ILE A CA 1
ATOM 1965 C C . ILE A 1 248 ? -6.709 -7.025 2.821 1.00 97.50 248 ILE A C 1
ATOM 1967 O O . ILE A 1 248 ? -6.819 -6.924 1.597 1.00 97.50 248 ILE A O 1
ATOM 1971 N N . LEU A 1 249 ? -6.611 -5.971 3.633 1.00 98.38 249 LEU A N 1
ATOM 1972 C CA . LEU A 1 249 ? -6.529 -4.592 3.161 1.00 98.38 249 LEU A CA 1
ATOM 1973 C C . LEU A 1 249 ? -5.069 -4.159 3.015 1.00 98.38 249 LEU A C 1
ATOM 1975 O O . LEU A 1 249 ? -4.312 -4.214 3.979 1.00 98.38 249 LEU A O 1
ATOM 1979 N N . PHE A 1 250 ? -4.695 -3.654 1.843 1.00 97.94 250 PHE A N 1
ATOM 1980 C CA . PHE A 1 250 ? -3.398 -3.018 1.608 1.00 97.94 250 PHE A CA 1
ATOM 1981 C C . PHE A 1 250 ? -3.542 -1.510 1.528 1.00 97.94 250 PHE A C 1
ATOM 1983 O O . PHE A 1 250 ? -4.328 -1.006 0.727 1.00 97.94 250 PHE A O 1
ATOM 1990 N N . VAL A 1 251 ? -2.727 -0.792 2.297 1.00 97.12 251 VAL A N 1
ATOM 1991 C CA . VAL A 1 251 ? -2.682 0.671 2.263 1.00 97.12 251 VAL A CA 1
ATOM 1992 C C . VAL A 1 251 ? -1.319 1.109 1.747 1.00 97.12 251 VAL A C 1
ATOM 1994 O O . VAL A 1 251 ? -0.299 0.916 2.401 1.00 97.12 251 VAL A O 1
ATOM 1997 N N . CYS A 1 252 ? -1.276 1.671 0.544 1.00 95.31 252 CYS A N 1
ATOM 1998 C CA . CYS A 1 252 ? -0.039 2.097 -0.111 1.00 95.31 252 CYS A CA 1
ATOM 1999 C C . CYS A 1 252 ? -0.345 3.191 -1.137 1.00 95.31 252 CYS A C 1
ATOM 2001 O O . CYS A 1 252 ? -1.484 3.360 -1.561 1.00 95.31 252 CYS A O 1
ATOM 2003 N N . HIS A 1 253 ? 0.674 3.936 -1.564 1.00 96.00 253 HIS A N 1
ATOM 2004 C CA . HIS A 1 253 ? 0.477 4.944 -2.609 1.00 96.00 253 HIS A CA 1
ATOM 2005 C C . HIS A 1 253 ? 0.214 4.280 -3.966 1.00 96.00 253 HIS A C 1
ATOM 2007 O O . HIS A 1 253 ? 0.792 3.225 -4.243 1.00 96.00 253 HIS A O 1
ATOM 2013 N N . SER A 1 254 ? -0.612 4.908 -4.810 1.00 96.94 254 SER A N 1
ATOM 2014 C CA . SER A 1 254 ? -1.091 4.352 -6.088 1.00 96.94 254 SER A CA 1
ATOM 2015 C C . SER A 1 254 ? 0.018 3.710 -6.948 1.00 96.94 254 SER A C 1
ATOM 2017 O O . SER A 1 254 ? -0.149 2.559 -7.362 1.00 96.94 254 SER A O 1
ATOM 2019 N N . PRO A 1 255 ? 1.191 4.351 -7.158 1.00 97.19 255 PRO A N 1
ATOM 2020 C CA . PRO A 1 255 ? 2.281 3.751 -7.932 1.00 97.19 255 PRO A CA 1
ATOM 2021 C C . PRO A 1 255 ? 2.871 2.482 -7.315 1.00 97.19 255 PRO A C 1
ATOM 2023 O O . PRO A 1 255 ? 3.107 1.499 -8.017 1.00 97.19 255 PRO A O 1
ATOM 2026 N N . GLN A 1 256 ? 3.080 2.479 -5.997 1.00 96.44 256 GLN A N 1
ATOM 2027 C CA . GLN A 1 256 ? 3.627 1.315 -5.307 1.00 96.44 256 GLN A CA 1
ATOM 2028 C C . GLN A 1 256 ? 2.606 0.182 -5.223 1.00 96.44 256 GLN A C 1
ATOM 2030 O O . GLN A 1 256 ? 3.003 -0.972 -5.344 1.00 96.44 256 GLN A O 1
ATOM 2035 N N . LEU A 1 257 ? 1.306 0.472 -5.073 1.00 97.56 257 LEU A N 1
ATOM 2036 C CA . LEU A 1 257 ? 0.260 -0.557 -5.128 1.00 97.56 257 LEU A CA 1
ATOM 2037 C C . LEU A 1 257 ? 0.297 -1.326 -6.449 1.00 97.56 257 LEU A C 1
ATOM 2039 O O . LEU A 1 257 ? 0.334 -2.554 -6.419 1.00 97.56 257 LEU A O 1
ATOM 2043 N N . MET A 1 258 ? 0.377 -0.621 -7.584 1.00 98.25 258 MET A N 1
ATOM 2044 C CA . MET A 1 258 ? 0.474 -1.234 -8.917 1.00 98.25 258 MET A CA 1
ATOM 2045 C C . MET A 1 258 ? 1.612 -2.269 -8.987 1.00 98.25 258 MET A C 1
ATOM 2047 O O . MET A 1 258 ? 1.420 -3.388 -9.478 1.00 98.25 258 MET A O 1
ATOM 2051 N N . ARG A 1 259 ? 2.796 -1.934 -8.454 1.00 97.69 259 ARG A N 1
ATOM 2052 C CA . ARG A 1 259 ? 3.938 -2.860 -8.420 1.00 97.69 259 ARG A CA 1
ATOM 2053 C C . ARG A 1 259 ? 3.740 -3.978 -7.395 1.00 97.69 259 ARG A C 1
ATOM 2055 O O . ARG A 1 259 ? 3.975 -5.142 -7.716 1.00 97.69 259 ARG A O 1
ATOM 2062 N N . THR A 1 260 ? 3.286 -3.652 -6.187 1.00 98.00 260 THR A N 1
ATOM 2063 C CA . THR A 1 260 ? 3.035 -4.614 -5.102 1.00 98.00 260 THR A CA 1
ATOM 2064 C C . THR A 1 260 ? 2.062 -5.709 -5.527 1.00 98.00 260 THR A C 1
ATOM 2066 O O . THR A 1 260 ? 2.337 -6.883 -5.298 1.00 98.00 260 THR A O 1
ATOM 2069 N N . LEU A 1 261 ? 0.962 -5.364 -6.198 1.00 98.25 261 LEU A N 1
ATOM 2070 C CA . LEU A 1 261 ? -0.056 -6.328 -6.624 1.00 98.25 261 LEU A CA 1
ATOM 2071 C C . LEU A 1 261 ? 0.483 -7.351 -7.635 1.00 98.25 261 LEU A C 1
ATOM 2073 O O . LEU A 1 261 ? 0.108 -8.522 -7.589 1.00 98.25 261 LEU A O 1
ATOM 2077 N N . ARG A 1 262 ? 1.408 -6.943 -8.510 1.00 98.19 262 ARG A N 1
ATOM 2078 C CA . ARG A 1 262 ? 2.116 -7.843 -9.442 1.00 98.19 262 ARG A CA 1
ATOM 2079 C C . ARG A 1 262 ? 3.130 -8.740 -8.737 1.00 98.19 262 ARG A C 1
ATOM 2081 O O . ARG A 1 262 ? 3.313 -9.899 -9.107 1.00 98.19 262 ARG A O 1
ATOM 2088 N N . LEU A 1 263 ? 3.791 -8.228 -7.701 1.00 98.44 263 LEU A N 1
ATOM 2089 C CA . LEU A 1 263 ? 4.667 -9.046 -6.862 1.00 98.44 263 LEU A CA 1
ATOM 2090 C C . LEU A 1 263 ? 3.854 -10.087 -6.084 1.00 98.44 263 LEU A C 1
ATOM 2092 O O . LEU A 1 263 ? 4.222 -11.257 -6.076 1.00 98.44 263 LEU A O 1
ATOM 2096 N N . ILE A 1 264 ? 2.719 -9.701 -5.497 1.00 97.88 264 ILE A N 1
ATOM 2097 C CA . ILE A 1 264 ? 1.829 -10.628 -4.787 1.00 97.88 264 ILE A CA 1
ATOM 2098 C C . ILE A 1 264 ? 1.338 -11.739 -5.719 1.00 97.88 264 ILE A C 1
ATOM 2100 O O . ILE A 1 264 ? 1.406 -12.912 -5.345 1.00 97.88 264 ILE A O 1
ATOM 2104 N N . GLU A 1 265 ? 0.902 -11.391 -6.933 1.00 97.38 265 GLU A N 1
ATOM 2105 C CA . GLU A 1 265 ? 0.430 -12.367 -7.918 1.00 97.38 265 GLU A CA 1
ATOM 2106 C C . GLU A 1 265 ? 1.520 -13.349 -8.328 1.00 97.38 265 GLU A C 1
ATOM 2108 O O . GLU A 1 265 ? 1.312 -14.565 -8.301 1.00 97.38 265 GLU A O 1
ATOM 2113 N N . LYS A 1 266 ? 2.710 -12.843 -8.658 1.00 97.69 266 LYS A N 1
ATOM 2114 C CA . LYS A 1 266 ? 3.815 -13.699 -9.087 1.00 97.69 266 LYS A CA 1
ATOM 2115 C C . LYS A 1 266 ? 4.339 -14.587 -7.965 1.00 97.69 266 LYS A C 1
ATOM 2117 O O . LYS A 1 266 ? 4.624 -15.758 -8.204 1.00 97.69 266 LYS A O 1
ATOM 2122 N N . GLN A 1 267 ? 4.454 -14.044 -6.755 1.00 97.50 267 GLN A N 1
ATOM 2123 C CA . GLN A 1 267 ? 4.980 -14.770 -5.600 1.00 97.50 267 GLN A CA 1
ATOM 2124 C C . GLN A 1 267 ? 3.935 -15.662 -4.925 1.00 97.50 267 GLN A C 1
ATOM 2126 O O . GLN A 1 267 ? 4.303 -16.447 -4.045 1.00 97.50 267 GLN A O 1
ATOM 2131 N N . LYS A 1 268 ? 2.654 -15.555 -5.314 1.00 95.75 268 LYS A N 1
ATOM 2132 C CA . LYS A 1 268 ? 1.517 -16.190 -4.629 1.00 95.75 268 LYS A CA 1
ATOM 2133 C C . LYS A 1 268 ? 1.607 -15.936 -3.125 1.00 95.75 268 LYS A C 1
ATOM 2135 O O . LYS A 1 268 ? 1.695 -16.857 -2.316 1.00 95.75 268 LYS A O 1
ATOM 2140 N N . ALA A 1 269 ? 1.718 -14.651 -2.784 1.00 94.88 269 ALA A N 1
ATOM 2141 C CA . ALA A 1 269 ? 2.021 -14.204 -1.426 1.00 94.88 269 ALA A CA 1
ATOM 2142 C C . ALA A 1 269 ? 0.823 -14.280 -0.470 1.00 94.88 269 ALA A C 1
ATOM 2144 O O . ALA A 1 269 ? 0.995 -14.105 0.732 1.00 94.88 269 ALA A O 1
ATOM 2145 N N . THR A 1 270 ? -0.375 -14.551 -0.986 1.00 93.25 270 THR A N 1
ATOM 2146 C CA . THR A 1 270 ? -1.595 -14.750 -0.205 1.00 93.25 270 THR A CA 1
ATOM 2147 C C . THR A 1 270 ? -2.039 -16.214 -0.242 1.00 93.25 270 THR A C 1
ATOM 2149 O O . THR A 1 270 ? -1.847 -16.893 -1.257 1.00 93.25 270 THR A O 1
ATOM 2152 N N . PRO A 1 271 ? -2.649 -16.727 0.843 1.00 90.50 271 PRO A N 1
ATOM 2153 C CA . PRO A 1 271 ? -3.283 -18.038 0.823 1.00 90.50 271 PRO A CA 1
ATOM 2154 C C . PRO A 1 271 ? -4.414 -18.123 -0.223 1.00 90.50 271 PRO A C 1
ATOM 2156 O O . PRO A 1 271 ? -5.053 -17.110 -0.529 1.00 90.50 271 PRO A O 1
ATOM 2159 N N . PRO A 1 272 ? -4.711 -19.320 -0.762 1.00 91.12 272 PRO A N 1
ATOM 2160 C CA . PRO A 1 272 ? -5.834 -19.508 -1.675 1.00 91.12 272 PRO A CA 1
ATOM 2161 C C . PRO A 1 272 ? -7.175 -19.087 -1.059 1.00 91.12 272 PRO A C 1
ATOM 2163 O O . PRO A 1 272 ? -7.461 -19.388 0.098 1.00 91.12 272 PRO A O 1
ATOM 2166 N N . GLY A 1 273 ? -8.024 -18.435 -1.857 1.00 92.44 273 GLY A N 1
ATOM 2167 C CA . GLY A 1 273 ? -9.369 -18.021 -1.442 1.00 92.44 273 GLY A CA 1
ATOM 2168 C C . GLY A 1 273 ? -9.431 -16.727 -0.625 1.00 92.44 273 GLY A C 1
ATOM 2169 O O . GLY A 1 273 ? -10.517 -16.366 -0.180 1.00 92.44 273 GLY A O 1
ATOM 2170 N N . ILE A 1 274 ? -8.306 -16.031 -0.436 1.00 94.56 274 ILE A N 1
ATOM 2171 C CA . ILE A 1 274 ? -8.264 -14.707 0.196 1.00 94.56 274 ILE A CA 1
ATOM 2172 C C . ILE A 1 274 ? -8.546 -13.614 -0.827 1.00 94.56 274 ILE A C 1
ATOM 2174 O O . ILE A 1 274 ? -7.983 -13.607 -1.923 1.00 94.56 274 ILE A O 1
ATOM 2178 N N . ASN A 1 275 ? -9.397 -12.667 -0.439 1.00 96.25 275 ASN A N 1
ATOM 2179 C CA . ASN A 1 275 ? -9.691 -11.482 -1.228 1.00 96.25 275 ASN A CA 1
ATOM 2180 C C . ASN A 1 275 ? -8.676 -10.375 -0.921 1.00 96.25 275 ASN A C 1
ATOM 2182 O O . ASN A 1 275 ? -8.324 -10.145 0.238 1.00 96.25 275 ASN A O 1
ATOM 2186 N N . LEU A 1 276 ? -8.234 -9.648 -1.948 1.00 97.56 276 LEU A N 1
ATOM 2187 C CA . LEU A 1 276 ? -7.459 -8.427 -1.754 1.00 97.56 276 LEU A CA 1
ATOM 2188 C C . LEU A 1 276 ? -8.333 -7.195 -1.911 1.00 97.56 276 LEU A C 1
ATOM 2190 O O . LEU A 1 276 ? -9.028 -7.022 -2.914 1.00 97.56 276 LEU A O 1
ATOM 2194 N N . ILE A 1 277 ? -8.247 -6.322 -0.915 1.00 98.31 277 ILE A N 1
ATOM 2195 C CA . ILE A 1 277 ? -8.822 -4.985 -0.944 1.00 98.31 277 ILE A CA 1
ATOM 2196 C C . ILE A 1 277 ? -7.670 -3.993 -0.843 1.00 98.31 277 ILE A C 1
ATOM 2198 O O . ILE A 1 277 ? -6.702 -4.220 -0.117 1.00 98.31 277 ILE A O 1
ATOM 2202 N N . VAL A 1 278 ? -7.748 -2.894 -1.582 1.00 98.38 278 VAL A N 1
ATOM 2203 C CA . VAL A 1 278 ? -6.738 -1.838 -1.548 1.00 98.38 278 VAL A CA 1
ATOM 2204 C C . VAL A 1 278 ? -7.361 -0.511 -1.137 1.00 98.38 278 VAL A C 1
ATOM 2206 O O . VAL A 1 278 ? -8.435 -0.140 -1.606 1.00 98.38 278 VAL A O 1
ATOM 2209 N N . LEU A 1 279 ? -6.652 0.213 -0.280 1.00 97.88 279 LEU A N 1
ATOM 2210 C CA . LEU A 1 279 ? -6.859 1.625 0.005 1.00 97.88 279 LEU A CA 1
ATOM 2211 C C . LEU A 1 279 ? -5.687 2.394 -0.623 1.00 97.88 279 LEU A C 1
ATOM 2213 O O . LEU A 1 279 ? -4.619 2.498 -0.008 1.00 97.88 279 LEU A O 1
ATOM 2217 N N . PRO A 1 280 ? -5.828 2.874 -1.870 1.00 97.31 280 PRO A N 1
ATOM 2218 C CA . PRO A 1 280 ? -4.800 3.682 -2.497 1.00 97.31 280 PRO A CA 1
ATOM 2219 C C . PRO A 1 280 ? -4.663 5.038 -1.810 1.00 97.31 280 PRO A C 1
ATOM 2221 O O . PRO A 1 280 ? -5.646 5.699 -1.484 1.00 97.31 280 PRO A O 1
ATOM 2224 N N . LEU A 1 281 ? -3.413 5.453 -1.617 1.00 94.88 281 LEU A N 1
ATOM 2225 C CA . LEU A 1 281 ? -3.054 6.799 -1.188 1.00 94.88 281 LEU A CA 1
ATOM 2226 C C . LEU A 1 281 ? -2.611 7.626 -2.395 1.00 94.88 281 LEU A C 1
ATOM 2228 O O . LEU A 1 281 ? -1.923 7.090 -3.273 1.00 94.88 281 LEU A O 1
ATOM 2232 N N . PRO A 1 282 ? -2.957 8.923 -2.430 1.00 93.50 282 PRO A N 1
ATOM 2233 C CA . PRO A 1 282 ? -2.653 9.760 -3.574 1.00 93.50 282 PRO A CA 1
ATOM 2234 C C . PRO A 1 282 ? -1.142 9.908 -3.748 1.00 93.50 282 PRO A C 1
ATOM 2236 O O . PRO A 1 282 ? -0.386 9.915 -2.773 1.00 93.50 282 PRO A O 1
ATOM 2239 N N . ILE A 1 283 ? -0.690 10.071 -4.988 1.00 93.38 283 ILE A N 1
ATOM 2240 C CA . ILE A 1 283 ? 0.703 10.397 -5.293 1.00 93.38 283 ILE A CA 1
ATOM 2241 C C . ILE A 1 283 ? 1.062 11.705 -4.556 1.00 93.38 283 ILE A C 1
ATOM 2243 O O . ILE A 1 283 ? 0.269 12.652 -4.552 1.00 93.38 283 ILE A O 1
ATOM 2247 N N . PRO A 1 284 ? 2.245 11.818 -3.925 1.00 89.06 284 PRO A N 1
ATOM 2248 C CA . PRO A 1 284 ? 2.656 13.080 -3.319 1.00 89.06 284 PRO A CA 1
ATOM 2249 C C . PRO A 1 284 ? 2.821 14.147 -4.409 1.00 89.06 284 PRO A C 1
ATOM 2251 O O . PRO A 1 284 ? 3.382 13.859 -5.465 1.00 89.06 284 PRO A O 1
ATOM 2254 N N . THR A 1 285 ? 2.372 15.385 -4.180 1.00 84.38 285 THR A N 1
ATOM 2255 C CA . THR A 1 285 ? 2.328 16.443 -5.214 1.00 84.38 285 THR A CA 1
ATOM 2256 C C . THR A 1 285 ? 3.676 16.668 -5.906 1.00 84.38 285 THR A C 1
ATOM 2258 O O . THR A 1 285 ? 3.739 16.818 -7.123 1.00 84.38 285 THR A O 1
ATOM 2261 N N . LEU A 1 286 ? 4.778 16.618 -5.154 1.00 85.81 286 LEU A N 1
ATOM 2262 C CA . LEU A 1 286 ? 6.136 16.781 -5.694 1.00 85.81 286 LEU A CA 1
ATOM 2263 C C . LEU A 1 286 ? 6.642 15.557 -6.487 1.00 85.81 286 LEU A C 1
ATOM 2265 O O . LEU A 1 286 ? 7.716 15.609 -7.081 1.00 85.81 286 LEU A O 1
ATOM 2269 N N . GLY A 1 287 ? 5.903 14.447 -6.467 1.00 87.38 287 GLY A N 1
ATOM 2270 C CA . GLY A 1 287 ? 6.247 13.167 -7.085 1.00 87.38 287 GLY A CA 1
ATOM 2271 C C . GLY A 1 287 ? 5.357 12.776 -8.265 1.00 87.38 287 GLY A C 1
ATOM 2272 O O . GLY A 1 287 ? 5.525 11.671 -8.768 1.00 87.38 287 GLY A O 1
ATOM 2273 N N . MET A 1 288 ? 4.445 13.649 -8.720 1.00 86.44 288 MET A N 1
ATOM 2274 C CA . MET A 1 288 ? 3.401 13.338 -9.719 1.00 86.44 288 MET A CA 1
ATOM 2275 C C . MET A 1 288 ? 3.895 12.595 -10.966 1.00 86.44 288 MET A C 1
ATOM 2277 O O . MET A 1 288 ? 3.221 11.683 -11.427 1.00 86.44 288 MET A O 1
ATOM 2281 N N . LYS A 1 289 ? 5.081 12.941 -11.483 1.00 88.12 289 LYS A N 1
ATOM 2282 C CA . LYS A 1 289 ? 5.688 12.257 -12.639 1.00 88.12 289 LYS A CA 1
ATOM 2283 C C . LYS A 1 289 ? 6.732 11.222 -12.238 1.00 88.12 289 LYS A C 1
ATOM 2285 O O . LYS A 1 289 ? 6.653 10.063 -12.637 1.00 88.12 289 LYS A O 1
ATOM 2290 N N . LEU A 1 290 ? 7.694 11.646 -11.421 1.00 92.31 290 LEU A N 1
ATOM 2291 C CA . LEU A 1 290 ? 8.882 10.855 -11.109 1.00 92.31 290 LEU A CA 1
ATOM 2292 C C . LEU A 1 290 ? 8.559 9.588 -10.308 1.00 92.31 290 LEU A C 1
ATOM 2294 O O . LEU A 1 290 ? 9.173 8.550 -10.534 1.00 92.31 290 LEU A O 1
ATOM 2298 N N . TYR A 1 291 ? 7.597 9.646 -9.383 1.00 94.50 291 TYR A N 1
ATOM 2299 C CA . TYR A 1 291 ? 7.277 8.488 -8.555 1.00 94.50 291 TYR A CA 1
ATOM 2300 C C . TYR A 1 291 ? 6.585 7.367 -9.356 1.00 94.50 291 TYR A C 1
ATOM 2302 O O . TYR A 1 291 ? 7.085 6.240 -9.316 1.00 94.50 291 TYR A O 1
ATOM 2310 N N . PRO A 1 292 ? 5.531 7.636 -10.161 1.00 96.62 292 PRO A N 1
ATOM 2311 C CA . PRO A 1 292 ? 5.014 6.656 -11.116 1.00 96.62 292 PRO A CA 1
ATOM 2312 C C . PRO A 1 292 ? 6.075 6.091 -12.056 1.00 96.62 292 PRO A C 1
ATOM 2314 O O . PRO A 1 292 ? 6.126 4.880 -12.246 1.00 96.62 292 PRO A O 1
ATOM 2317 N N . GLU A 1 293 ? 6.945 6.938 -12.610 1.00 96.38 293 GLU A N 1
ATOM 2318 C CA . GLU A 1 293 ? 8.009 6.496 -13.515 1.00 96.38 293 GLU A CA 1
ATOM 2319 C C . GLU A 1 293 ? 8.937 5.479 -12.837 1.00 96.38 293 GLU A C 1
ATOM 2321 O O . GLU A 1 293 ? 9.173 4.395 -13.372 1.00 96.38 293 GLU A O 1
ATOM 2326 N N . MET A 1 294 ? 9.416 5.789 -11.628 1.00 94.31 294 MET A N 1
ATOM 2327 C CA . MET A 1 294 ? 10.286 4.899 -10.856 1.00 94.31 294 MET A CA 1
ATOM 2328 C C . MET A 1 294 ? 9.613 3.561 -10.527 1.00 94.31 294 MET A C 1
ATOM 2330 O O . MET A 1 294 ? 10.248 2.513 -10.644 1.00 94.31 294 MET A O 1
ATOM 2334 N N . GLU A 1 295 ? 8.336 3.573 -10.144 1.00 96.56 295 GLU A N 1
ATOM 2335 C CA . GLU A 1 295 ? 7.601 2.350 -9.803 1.00 96.56 295 GLU A CA 1
ATOM 2336 C C . GLU A 1 295 ? 7.280 1.498 -11.043 1.00 96.56 295 GLU A C 1
ATOM 2338 O O . GLU A 1 295 ? 7.379 0.272 -10.973 1.00 96.56 295 GLU A O 1
ATOM 2343 N N . ILE A 1 296 ? 6.987 2.112 -12.198 1.00 97.56 296 ILE A N 1
ATOM 2344 C CA . ILE A 1 296 ? 6.820 1.389 -13.472 1.00 97.56 296 ILE A CA 1
ATOM 2345 C C . ILE A 1 296 ? 8.152 0.768 -13.915 1.00 97.56 296 ILE A C 1
ATOM 2347 O O . ILE A 1 296 ? 8.178 -0.411 -14.275 1.00 97.56 296 ILE A O 1
ATOM 2351 N N . LYS A 1 297 ? 9.272 1.502 -13.835 1.00 95.88 297 LYS A N 1
ATOM 2352 C CA . LYS A 1 297 ? 10.609 0.946 -14.122 1.00 95.88 297 LYS A CA 1
ATOM 2353 C C . LYS A 1 297 ? 10.948 -0.221 -13.197 1.00 95.88 297 LYS A C 1
ATOM 2355 O O . LYS A 1 297 ? 11.411 -1.262 -13.659 1.00 95.88 297 LYS A O 1
ATOM 2360 N N . GLY A 1 298 ? 10.681 -0.072 -11.899 1.00 94.88 298 GLY A N 1
ATOM 2361 C CA . GLY A 1 298 ? 10.869 -1.143 -10.920 1.00 94.88 298 GLY A CA 1
ATOM 2362 C C . GLY A 1 298 ? 10.011 -2.371 -11.230 1.00 94.88 298 GLY A C 1
ATOM 2363 O O . GLY A 1 298 ? 10.486 -3.500 -11.135 1.00 94.88 298 GLY A O 1
ATOM 2364 N N . MET A 1 299 ? 8.762 -2.165 -11.656 1.00 96.50 299 MET A N 1
ATOM 2365 C CA . MET A 1 299 ? 7.865 -3.240 -12.079 1.00 96.50 299 MET A CA 1
ATOM 2366 C C . MET A 1 299 ? 8.400 -3.982 -13.313 1.00 96.50 299 MET A C 1
ATOM 2368 O O . MET A 1 299 ? 8.459 -5.211 -13.288 1.00 96.50 299 MET A O 1
ATOM 2372 N N . LEU A 1 300 ? 8.872 -3.261 -14.337 1.00 96.81 300 LEU A N 1
ATOM 2373 C CA . LEU A 1 300 ? 9.518 -3.861 -15.510 1.00 96.81 300 LEU A CA 1
ATOM 2374 C C . LEU A 1 300 ? 10.753 -4.683 -15.122 1.00 96.81 300 LEU A C 1
ATOM 2376 O O . LEU A 1 300 ? 10.888 -5.823 -15.559 1.00 96.81 300 LEU A O 1
ATOM 2380 N N . GLY A 1 301 ? 11.617 -4.148 -14.254 1.00 96.19 301 GLY A N 1
ATOM 2381 C CA . GLY A 1 301 ? 12.785 -4.878 -13.755 1.00 96.19 301 GLY A CA 1
ATOM 2382 C C . GLY A 1 301 ? 12.407 -6.168 -13.014 1.00 96.19 301 GLY A C 1
ATOM 2383 O O . GLY A 1 301 ? 13.030 -7.214 -13.212 1.00 96.19 301 GLY A O 1
ATOM 2384 N N . HIS A 1 302 ? 11.341 -6.148 -12.207 1.00 96.44 302 HIS A N 1
ATOM 2385 C CA . HIS A 1 302 ? 10.831 -7.359 -11.553 1.00 96.44 302 HIS A CA 1
ATOM 2386 C C . HIS A 1 302 ? 10.235 -8.366 -12.539 1.00 96.44 302 HIS A C 1
ATOM 2388 O O . HIS A 1 302 ? 10.416 -9.571 -12.362 1.00 96.44 302 HIS A O 1
ATOM 2394 N N . TYR A 1 303 ? 9.546 -7.900 -13.580 1.00 97.00 303 TYR A N 1
ATOM 2395 C CA . TYR A 1 303 ? 9.071 -8.774 -14.647 1.00 97.00 303 TYR A CA 1
ATOM 2396 C C . TYR A 1 303 ? 10.245 -9.452 -15.369 1.00 97.00 303 TYR A C 1
ATOM 2398 O O . TYR A 1 303 ? 10.263 -10.676 -15.475 1.00 97.00 303 TYR A O 1
ATOM 2406 N N . MET A 1 304 ? 11.267 -8.687 -15.767 1.00 97.25 304 MET A N 1
ATOM 2407 C CA . MET A 1 304 ? 12.463 -9.208 -16.444 1.00 97.25 304 MET A CA 1
ATOM 2408 C C . MET A 1 304 ? 13.211 -10.243 -15.602 1.00 97.25 304 MET A C 1
ATOM 2410 O O . MET A 1 304 ? 13.623 -11.281 -16.106 1.00 97.25 304 MET A O 1
ATOM 2414 N N . THR A 1 305 ? 13.336 -10.011 -14.297 1.00 96.44 305 THR A N 1
ATOM 2415 C CA . THR A 1 305 ? 13.967 -10.966 -13.366 1.00 96.44 305 THR A CA 1
ATOM 2416 C C . THR A 1 305 ? 13.071 -12.160 -13.010 1.00 96.44 305 THR A C 1
ATOM 2418 O O . THR A 1 305 ? 13.476 -13.030 -12.242 1.00 96.44 305 THR A O 1
ATOM 2421 N N . GLY A 1 306 ? 11.846 -12.227 -13.542 1.00 95.75 306 GLY A N 1
ATOM 2422 C CA . GLY A 1 306 ? 10.910 -13.325 -13.308 1.00 95.75 306 GLY A CA 1
ATOM 2423 C C . GLY A 1 306 ? 10.263 -13.327 -11.920 1.00 95.75 306 GLY A C 1
ATOM 2424 O O . GLY A 1 306 ? 9.608 -14.307 -11.566 1.00 95.75 306 GLY A O 1
ATOM 2425 N N . VAL A 1 307 ? 10.411 -12.253 -11.137 1.00 96.69 307 VAL A N 1
ATOM 2426 C CA . VAL A 1 307 ? 9.849 -12.133 -9.776 1.00 96.69 307 VAL A CA 1
ATOM 2427 C C . VAL A 1 307 ? 8.575 -11.284 -9.714 1.00 96.69 307 VAL A C 1
ATOM 2429 O O . VAL A 1 307 ? 7.875 -11.315 -8.704 1.00 96.69 307 VAL A O 1
ATOM 2432 N N . GLY A 1 308 ? 8.234 -10.575 -10.791 1.00 96.00 308 GLY A N 1
ATOM 2433 C CA . GLY A 1 308 ? 6.959 -9.876 -10.980 1.00 96.00 308 GLY A CA 1
ATOM 2434 C C . GLY A 1 308 ? 6.124 -10.469 -12.118 1.00 96.00 308 GLY A C 1
ATOM 2435 O O . GLY A 1 308 ? 6.646 -11.140 -13.010 1.00 96.00 308 GLY A O 1
ATOM 2436 N N . SER A 1 309 ? 4.814 -10.234 -12.084 1.00 96.56 309 SER A N 1
ATOM 2437 C CA . SER A 1 309 ? 3.884 -10.540 -13.177 1.00 96.56 309 SER A CA 1
ATOM 2438 C C . SER A 1 309 ? 3.555 -9.282 -13.983 1.00 96.56 309 SER A C 1
ATOM 2440 O O . SER A 1 309 ? 3.746 -8.160 -13.520 1.00 96.56 309 SER A O 1
ATOM 2442 N N . THR A 1 310 ? 3.030 -9.458 -15.195 1.00 94.19 310 THR A N 1
ATOM 2443 C CA . THR A 1 310 ? 2.506 -8.347 -16.008 1.00 94.19 310 THR A CA 1
ATOM 2444 C C . THR A 1 310 ? 1.110 -7.915 -15.558 1.00 94.19 310 THR A C 1
ATOM 2446 O O . THR A 1 310 ? 0.809 -6.721 -15.559 1.00 94.19 310 THR A O 1
ATOM 2449 N N . ALA A 1 311 ? 0.279 -8.870 -15.131 1.00 95.12 311 ALA A N 1
ATOM 2450 C CA . ALA A 1 311 ? -1.048 -8.634 -14.568 1.00 95.12 311 ALA A CA 1
ATOM 2451 C C . ALA A 1 311 ? -1.000 -8.558 -13.030 1.00 95.12 311 ALA A C 1
ATOM 2453 O O . ALA A 1 311 ? -0.260 -9.334 -12.417 1.00 95.12 311 ALA A O 1
ATOM 2454 N N . PRO A 1 312 ? -1.768 -7.659 -12.391 1.00 96.69 312 PRO A N 1
ATOM 2455 C CA . PRO A 1 312 ? -1.858 -7.593 -10.935 1.00 96.69 312 PRO A CA 1
ATOM 2456 C C . PRO A 1 312 ? -2.644 -8.782 -10.366 1.00 96.69 312 PRO A C 1
ATOM 2458 O O . PRO A 1 312 ? -3.430 -9.421 -11.068 1.00 96.69 312 PRO A O 1
ATOM 2461 N N . PHE A 1 313 ? -2.480 -9.045 -9.069 1.00 96.88 313 PHE A N 1
ATOM 2462 C CA . PHE A 1 313 ? -3.396 -9.922 -8.337 1.00 96.88 313 PHE A CA 1
ATOM 2463 C C . PHE A 1 313 ? -4.804 -9.301 -8.351 1.00 96.88 313 PHE A C 1
ATOM 2465 O O . PHE A 1 313 ? -4.898 -8.096 -8.125 1.00 96.88 313 PHE A O 1
ATOM 2472 N N . PRO A 1 314 ? -5.896 -10.057 -8.570 1.00 96.75 314 PRO A N 1
ATOM 2473 C CA . PRO A 1 314 ? -7.250 -9.500 -8.570 1.00 96.75 314 PRO A CA 1
ATOM 2474 C C . PRO A 1 314 ? -7.610 -8.796 -7.255 1.00 96.75 314 PRO A C 1
ATOM 2476 O O . PRO A 1 314 ? -7.523 -9.390 -6.182 1.00 96.75 314 PRO A O 1
ATOM 2479 N N . TYR A 1 315 ? -8.056 -7.543 -7.327 1.00 97.88 315 TYR A N 1
ATOM 2480 C CA . TYR A 1 315 ? -8.348 -6.732 -6.145 1.00 97.88 315 TYR A CA 1
ATOM 2481 C C . TYR A 1 315 ? -9.632 -5.913 -6.295 1.00 97.88 315 TYR A C 1
ATOM 2483 O O . TYR A 1 315 ? -10.122 -5.687 -7.402 1.00 97.88 315 TYR A O 1
ATOM 2491 N N . LYS A 1 316 ? -10.151 -5.439 -5.159 1.00 97.38 316 LYS A N 1
ATOM 2492 C CA . LYS A 1 316 ? -11.186 -4.399 -5.082 1.00 97.38 316 LYS A CA 1
ATOM 2493 C C . LYS A 1 316 ? -10.617 -3.142 -4.440 1.00 97.38 316 LYS A C 1
ATOM 2495 O O . LYS A 1 316 ? -9.773 -3.236 -3.551 1.00 97.38 316 LYS A O 1
ATOM 2500 N N . ILE A 1 317 ? -11.075 -1.975 -4.871 1.00 97.12 317 ILE A N 1
ATOM 2501 C CA . ILE A 1 317 ? -10.762 -0.720 -4.187 1.00 97.12 317 ILE A CA 1
ATOM 2502 C C . ILE A 1 317 ? -11.770 -0.546 -3.052 1.00 97.12 317 ILE A C 1
ATOM 2504 O O . ILE A 1 317 ? -12.952 -0.819 -3.229 1.00 97.12 317 ILE A O 1
ATOM 2508 N N . ILE A 1 318 ? -11.304 -0.144 -1.874 1.00 93.56 318 ILE A N 1
ATOM 2509 C CA . ILE A 1 318 ? -12.189 0.096 -0.736 1.00 93.56 318 ILE A CA 1
ATOM 2510 C C . ILE A 1 318 ? -13.141 1.272 -1.019 1.00 93.56 318 ILE A C 1
ATOM 2512 O O . ILE A 1 318 ? -12.740 2.264 -1.624 1.00 93.56 318 ILE A O 1
ATOM 2516 N N . GLY A 1 319 ? -14.400 1.154 -0.586 1.00 82.69 319 GLY A N 1
ATOM 2517 C CA . GLY A 1 319 ? -15.416 2.192 -0.802 1.00 82.69 319 GLY A CA 1
ATOM 2518 C C . GLY A 1 319 ? -15.966 2.262 -2.235 1.00 82.69 319 GLY A C 1
ATOM 2519 O O . GLY A 1 319 ? -16.570 3.272 -2.590 1.00 82.69 319 GLY A O 1
ATOM 2520 N N . GLN A 1 320 ? -15.751 1.223 -3.054 1.00 81.25 320 GLN A N 1
ATOM 2521 C CA . GLN A 1 320 ? -16.294 1.081 -4.412 1.00 81.25 320 GLN A CA 1
ATOM 2522 C C . GLN A 1 320 ? -17.023 -0.250 -4.609 1.00 81.25 320 GLN A C 1
ATOM 2524 O O . GLN A 1 320 ? -16.605 -1.260 -3.994 1.00 81.25 320 GLN A O 1
#

pLDDT: mean 89.42, std 14.77, range [25.22, 98.44]

Sequence (320 aa):
MIENTHAIQMIGLKKDPNPPLDHQFSFSDLPTIDDVLLSAKGDERFQDIYNNPKNLHPTEEEMKLIIDSARKEIYALECAARNPEIWNIDENTAKSIVLIVDFSAPGKYRYPRKPDQYEKFLYSWGMDRFRADAVAQAGILIAGKRTGHDLSAFGKVKLLSEKNIELANLRPEARKSIEESGLRFLYLGTPEEGESVRKVLVHPSSFVPAENVDIINNPKITNTLDQVMAMKDYLSQNTTAIKPGDSILFVCHSPQLMRTLRLIEKQKATPPGINLIVLPLPIPTLGMKLYPEMEIKGMLGHYMTGVGSTAPFPYKIIGQ

=== Feature glossary ===
Reading guide. The protein is described through the following features:

Foldseek 3Di. A 3Di character summarizes, for each residue, the relative orientation of the Cα frame of its nearest spatial neighbor. Because it encodes fold topology rather than chemistry, 3Di alignments detect remote structural similarity that sequence alignment misses.

Contact-map, Ramachandran, and PAE plots. Plot images: a contact map (which residues are close in 3D, as an N×N binary image), a Ramachandran scatter (backbone torsion angles, revealing secondary-structure composition at a glance), and — for AlphaFold structures — a PAE heatmap (pairwise prediction confidence).

Radius of gyration, Cα contacts, bounding box. Radius of gyration (Rg) is the root-mean-square distance of Cα atoms from their centroid — a single number for overall size and compactness. A globular domain of N residues has Rg ≈ 2.2·N^0.38 Å; an extended or disordered chain has a much larger Rg. The Cα contact count is the number of residue pairs whose Cα atoms are within 8 Å and are more than four positions apart in sequence — a standard proxy for tertiary packing density. The bounding box is the smallest axis-aligned box enclosing all Cα atoms.

Secondary structure (8-state, DSSP). Eight-state secondary structure (DSSP): H is the canonical α-helix, G the tighter 3₁₀-helix, I the wider π-helix; E/B are β-structure, T and S are turns and bends, and '-' is everything else. DSSP derives these from the pattern of main-chain N–H···O=C hydrogen bonds, not from the sequence.

B-factor. B-factor (Debye–Waller factor) reflects atomic displacement in the crystal lattice. It is an experimental observable (units Å²), not a prediction; low values mean the atom is pinned down, high values mean it moves or is heterogeneous across the crystal.

pLDDT. pLDDT is the predicted lDDT-Cα score: AlphaFold's confidence that the local environment of each residue (all inter-atomic distances within 15 Å) is correctly placed. It is a per-residue number between 0 and 100, with higher meaning more reliable.

Nearest PDB structures. Nearest PDB neighbors are the top structural matches found by Foldseek when searching this structure against the entire Protein Data Bank. Each hit reports a TM-score (0 to 1; >0.5 almost always implies the same fold) and an E-value. These are *structural* homologs — they may share no detectable sequence similarity.

Solvent-accessible surface area. Accessible surface area quantifies burial. A residue with SASA near zero is packed into the hydrophobic core; one with SASA >100 Å² sits on the surface. Computed here via the Shrake–Rupley numerical algorithm with a 1.4 Å probe.

Rendered structure images. Structure images are PyMOL renders from six orthogonal camera directions. Cartoon representation draws helices as coils and strands as arrows; sticks shows the backbone as bonds; surface shows the solvent-excluded envelope. Rainbow coloring maps sequence position to hue (blue→red, N→C); chain coloring assigns a distinct color per polypeptide.

Backbone torsions (φ/ψ). φ (phi) and ψ (psi) are the two rotatable backbone dihedrals per residue: φ is the C(i-1)–N–Cα–C torsion, ψ is the N–Cα–C–N(i+1) torsion, both in degrees on (−180°, 180°]. α-helical residues cluster near (−60°, −45°); β-strand residues near (−120°, +130°). A Ramachandran plot is simply a scatter of (φ, ψ) for every residue.

Predicted aligned error. Predicted Aligned Error (PAE) is an AlphaFold confidence matrix: entry (i, j) is the expected error in the position of residue j, in ångströms, when the prediction is superimposed on the true structure at residue i. Low PAE within a block of residues means that block is internally rigid and well-predicted; high PAE between two blocks means their relative placement is uncertain even if each block individually is confident.

mmCIF coordinates. Structure coordinates are given as an mmCIF _atom_site loop: one row per atom with element, residue name, chain id, sequence number, and x/y/z position in Å. Only the four main-chain atoms per residue are included here; side chains are omitted to keep the record compact.

InterPro / GO / CATH / organism. Database cross-references. InterPro integrates a dozen domain/family signature databases into unified entries with residue-range hits. GO terms attach function/process/location labels with evidence codes. CATH codes position the fold in a four-level structural taxonomy. Organism is the NCBI-taxonomy species name.

Secondary structure (3-state, P-SEA). SS3 is a coarse helix/strand/coil call (letters a/b/c) made by the P-SEA algorithm from inter-Cα distances and dihedrals. It is less detailed than DSSP but needs only Cα positions.

Sequence. Sequence gives the chain of amino acids in standard one-letter code (A=alanine, C=cysteine, …, Y=tyrosine), read N→C. It is the only feature that is directly encoded by the gene; all structural features are derived from the folded form of this sequence.